Protein AF-A0A8T4W7I7-F1 (afdb_monomer)

Secondary structure (DSSP, 8-state):
-PEEEEEEEEEEESSSS-EEEEEEEEEETTEEEEEEEEEE--TT--HHHHHHHHHHHHHHHHHHS----SEEEEEES-HHHHHHHTTSS----HHHHHHHHHHHHHHHHHHTTT-EEEEEE--GGGSHHHHHHHHHHHHHHHHHHHHTTTTPPBPTTT-PBEEEEEETTEEEEEETTTTT---EEEPPP-

Radius of gyration: 22.3 Å; Cα contacts (8 Å, |Δi|>4): 369; chains: 1; bounding box: 56×34×65 Å

Nearest PDB structures (foldseek):
  3hst-assembly2_B  TM=9.091E-01  e=1.248E-12  Mycobacterium tuberculosis
  3aly-assembly1_A  TM=8.626E-01  e=1.260E-11  Sulfurisphaera tokodaii str. 7
  7yfx-assembly1_A  TM=5.449E-01  e=7.375E-03  Homo sapiens
  9ij0-assembly1_A  TM=4.621E-01  e=5.069E-03  Mus musculus
  7kx7-assembly1_A  TM=4.314E-01  e=1.678E-01  Ephydatia fluviatilis

Foldseek 3Di:
DWEKEKQKAKDWDDPQQTKIKIWIFIDTPNDTPDIDMAIDPDNDDDRVLRRLVRLLVRLVVVVVDPDDHQEYEYEYQPPPLQCVLVVNDPDDDPSCVVSSVSSVVSQVVCVVVNYHYHYDHDHCVVSVNRVVRRVVNVVVVVVVCVVVVVVFDAQPPPRATWDWDADPVGIWTAGPPPPVDGDIGRDDDD

Mean predicted aligned error: 7.77 Å

Structure (mmCIF, N/CA/C/O backbone):
data_AF-A0A8T4W7I7-F1
#
_entry.id   AF-A0A8T4W7I7-F1
#
loop_
_atom_site.group_PDB
_atom_site.id
_atom_site.type_symbol
_atom_site.label_atom_id
_atom_site.label_alt_id
_atom_site.label_comp_id
_atom_site.label_asym_id
_atom_site.label_entity_id
_atom_site.label_seq_id
_atom_site.pdbx_PDB_ins_code
_atom_site.Cartn_x
_atom_site.Cartn_y
_atom_site.Cartn_z
_atom_site.occupancy
_atom_site.B_iso_or_equiv
_atom_site.auth_seq_id
_atom_site.auth_comp_id
_atom_site.auth_asym_id
_atom_site.auth_atom_id
_atom_site.pdbx_PDB_model_num
ATOM 1 N N . MET A 1 1 ? -16.025 -6.858 21.607 1.00 74.44 1 MET A N 1
ATOM 2 C CA . MET A 1 1 ? -15.766 -7.345 20.238 1.00 74.44 1 MET A CA 1
ATOM 3 C C . MET A 1 1 ? -14.279 -7.261 20.016 1.00 74.44 1 MET A C 1
ATOM 5 O O . MET A 1 1 ? -13.682 -6.305 20.500 1.00 74.44 1 MET A O 1
ATOM 9 N N . ASP A 1 2 ? -13.713 -8.245 19.333 1.00 87.06 2 ASP A N 1
ATOM 10 C CA . ASP A 1 2 ? -12.272 -8.313 19.103 1.00 87.06 2 ASP A CA 1
ATOM 11 C C . ASP A 1 2 ? -11.800 -7.180 18.189 1.00 87.06 2 ASP A C 1
ATOM 13 O O . ASP A 1 2 ? -12.584 -6.611 17.420 1.00 87.06 2 ASP A O 1
ATOM 17 N N . ASN A 1 3 ? -10.519 -6.845 18.292 1.00 93.56 3 ASN A N 1
ATOM 18 C CA . ASN A 1 3 ? -9.894 -5.872 17.408 1.00 93.56 3 ASN A CA 1
ATOM 19 C C . ASN A 1 3 ? -9.447 -6.562 16.119 1.00 93.56 3 ASN A C 1
ATOM 21 O O . ASN A 1 3 ? -9.051 -7.730 16.132 1.00 93.56 3 ASN A O 1
ATOM 25 N N . ILE A 1 4 ? -9.475 -5.807 15.029 1.00 97.06 4 ILE A N 1
ATOM 26 C CA . ILE A 1 4 ? -8.807 -6.164 13.784 1.00 97.06 4 ILE A CA 1
ATOM 27 C C . ILE A 1 4 ? -7.483 -5.417 13.712 1.00 97.06 4 ILE A C 1
ATOM 29 O O . ILE A 1 4 ? -7.418 -4.231 14.039 1.00 97.06 4 ILE A O 1
ATOM 33 N N . ILE A 1 5 ? -6.447 -6.114 13.264 1.00 98.38 5 ILE A N 1
ATOM 34 C CA . ILE A 1 5 ? -5.161 -5.525 12.908 1.00 98.38 5 ILE A CA 1
ATOM 35 C C . ILE A 1 5 ? -5.045 -5.574 11.385 1.00 98.38 5 ILE A C 1
ATOM 37 O O . ILE A 1 5 ? -5.240 -6.631 10.793 1.00 98.38 5 ILE A O 1
ATOM 41 N N . LEU A 1 6 ? -4.760 -4.436 10.763 1.00 98.75 6 LEU A N 1
ATOM 42 C CA . LEU A 1 6 ? -4.414 -4.317 9.350 1.00 98.75 6 LEU A CA 1
ATOM 43 C C . LEU A 1 6 ? -2.926 -3.982 9.269 1.00 98.75 6 LEU A C 1
ATOM 45 O O . LEU A 1 6 ? -2.550 -2.873 9.626 1.00 98.75 6 LEU A O 1
ATOM 49 N N . GLU A 1 7 ? -2.096 -4.913 8.816 1.00 98.81 7 GLU A N 1
ATOM 50 C CA . GLU A 1 7 ? -0.685 -4.650 8.504 1.00 98.81 7 GLU A CA 1
ATOM 51 C C . GLU A 1 7 ? -0.588 -4.361 7.005 1.00 98.81 7 GLU A C 1
ATOM 53 O O . GLU A 1 7 ? -1.160 -5.094 6.194 1.00 98.81 7 GLU A O 1
ATOM 58 N N . ALA A 1 8 ? 0.039 -3.245 6.644 1.00 98.75 8 ALA A N 1
ATOM 59 C CA . ALA A 1 8 ? 0.060 -2.734 5.280 1.00 98.75 8 ALA A CA 1
ATOM 60 C C . ALA A 1 8 ? 1.441 -2.182 4.929 1.00 98.75 8 ALA A C 1
ATOM 62 O O . ALA A 1 8 ? 2.085 -1.533 5.758 1.00 98.75 8 ALA A O 1
ATOM 63 N N . ASP A 1 9 ? 1.853 -2.427 3.690 1.00 98.75 9 ASP A N 1
ATOM 64 C CA . ASP A 1 9 ? 3.144 -2.015 3.157 1.00 98.75 9 ASP A CA 1
ATOM 65 C C . ASP A 1 9 ? 3.065 -1.797 1.639 1.00 98.75 9 ASP A C 1
ATOM 67 O O . ASP A 1 9 ? 2.305 -2.467 0.926 1.00 98.75 9 ASP A O 1
ATOM 71 N N . GLY A 1 10 ? 3.834 -0.838 1.134 1.00 98.06 10 GLY A N 1
ATOM 72 C CA . GLY A 1 10 ? 3.971 -0.589 -0.293 1.00 98.06 10 GLY A CA 1
ATOM 73 C C . GLY A 1 10 ? 5.419 -0.645 -0.752 1.00 98.06 10 GLY A C 1
ATOM 74 O O . GLY A 1 10 ? 6.273 0.044 -0.207 1.00 98.06 10 GLY A O 1
ATOM 75 N N . ALA A 1 11 ? 5.672 -1.350 -1.855 1.00 97.00 11 ALA A N 1
ATOM 76 C CA . ALA A 1 11 ? 6.988 -1.384 -2.476 1.00 97.00 11 ALA A CA 1
ATOM 77 C C . ALA A 1 11 ? 7.005 -0.629 -3.810 1.00 97.00 11 ALA A C 1
ATOM 79 O O . ALA A 1 11 ? 6.011 -0.537 -4.535 1.00 97.00 11 ALA A O 1
ATOM 80 N N . TYR A 1 12 ? 8.169 -0.084 -4.158 1.00 95.31 12 TYR A N 1
ATOM 81 C CA . TYR A 1 12 ? 8.402 0.597 -5.426 1.00 95.31 12 TYR A CA 1
ATOM 82 C C . TYR A 1 12 ? 9.807 0.301 -5.953 1.00 95.31 12 TYR A C 1
ATOM 84 O O . TYR A 1 12 ? 10.794 0.385 -5.220 1.00 95.31 12 TYR A O 1
ATOM 92 N N . ARG A 1 13 ? 9.914 -0.005 -7.250 1.00 92.44 13 ARG A N 1
ATOM 93 C CA . ARG A 1 13 ? 11.186 -0.275 -7.932 1.00 92.44 13 ARG A CA 1
ATOM 94 C C . ARG A 1 13 ? 11.284 0.519 -9.236 1.00 92.44 13 ARG A C 1
ATOM 96 O O . ARG A 1 13 ? 10.448 0.371 -10.125 1.00 92.44 13 ARG A O 1
ATOM 103 N N . GLY A 1 14 ? 12.341 1.324 -9.368 1.00 84.12 14 GLY A N 1
ATOM 104 C CA . GLY A 1 14 ? 12.683 2.071 -10.589 1.00 84.12 14 GLY A CA 1
ATOM 105 C C . GLY A 1 14 ? 12.819 3.588 -10.394 1.00 84.12 14 GLY A C 1
ATOM 106 O O . GLY A 1 14 ? 12.711 4.103 -9.284 1.00 84.12 14 GLY A O 1
ATOM 107 N N . LYS A 1 15 ? 13.065 4.317 -11.488 1.00 73.69 15 LYS A N 1
ATOM 108 C CA . LYS A 1 15 ? 13.035 5.792 -11.570 1.00 73.69 15 LYS A CA 1
ATOM 109 C C . LYS A 1 15 ? 12.021 6.196 -12.644 1.00 73.69 15 LYS A C 1
ATOM 111 O O . LYS A 1 15 ? 11.902 5.466 -13.617 1.00 73.69 15 LYS A O 1
ATOM 116 N N . ASP A 1 16 ? 11.323 7.317 -12.448 1.00 58.88 16 ASP A N 1
ATOM 117 C CA . ASP A 1 16 ? 10.439 7.967 -13.436 1.00 58.88 16 ASP A CA 1
ATOM 118 C C . ASP A 1 16 ? 9.524 7.004 -14.227 1.00 58.88 16 ASP A C 1
ATOM 120 O O . ASP A 1 16 ? 9.766 6.713 -15.395 1.00 58.88 16 ASP A O 1
ATOM 124 N N . GLY A 1 17 ? 8.455 6.509 -13.587 1.00 68.38 17 GLY A N 1
ATOM 125 C CA . GLY A 1 17 ? 7.559 5.495 -14.172 1.00 68.38 17 GLY A CA 1
ATOM 126 C C . GLY A 1 17 ? 7.924 4.056 -13.786 1.00 68.38 17 GLY A C 1
ATOM 127 O O . GLY A 1 17 ? 7.643 3.116 -14.530 1.00 68.38 17 GLY A O 1
ATOM 128 N N . GLY A 1 18 ? 8.577 3.885 -12.629 1.00 86.31 18 GLY A N 1
ATOM 129 C CA . GLY A 1 18 ? 8.850 2.576 -12.039 1.00 86.31 18 GLY A CA 1
ATOM 130 C C . GLY A 1 18 ? 7.578 1.805 -11.682 1.00 86.31 18 GLY A C 1
ATOM 131 O O . GLY A 1 18 ? 6.461 2.297 -11.811 1.00 86.31 18 GLY A O 1
ATOM 132 N N . VAL A 1 19 ? 7.746 0.576 -11.206 1.00 92.31 19 VAL A N 1
ATOM 133 C CA . VAL A 1 19 ? 6.622 -0.278 -10.808 1.00 92.31 19 VAL A CA 1
ATOM 134 C C . VAL A 1 19 ? 6.421 -0.162 -9.305 1.00 92.31 19 VAL A C 1
ATOM 136 O O . VAL A 1 19 ? 7.380 -0.292 -8.545 1.00 92.31 19 VAL A O 1
ATOM 139 N N . ALA A 1 20 ? 5.180 0.063 -8.879 1.00 96.00 20 ALA A N 1
ATOM 140 C CA . ALA A 1 20 ? 4.784 -0.036 -7.482 1.00 96.00 20 ALA A CA 1
ATOM 141 C C . ALA A 1 20 ? 3.871 -1.239 -7.252 1.00 96.00 20 ALA A C 1
ATOM 143 O O . ALA A 1 20 ? 3.169 -1.690 -8.159 1.00 96.00 20 ALA A O 1
ATOM 144 N N . SER A 1 21 ? 3.836 -1.704 -6.016 1.00 97.88 21 SER A N 1
ATOM 145 C CA . SER A 1 21 ? 2.933 -2.739 -5.538 1.00 97.88 21 SER A CA 1
ATOM 146 C C . SER A 1 21 ? 2.403 -2.385 -4.157 1.00 97.88 21 SER A C 1
ATOM 148 O O . SER A 1 21 ? 2.939 -1.522 -3.468 1.00 97.88 21 SER A O 1
ATOM 150 N N . TYR A 1 22 ? 1.348 -3.069 -3.741 1.00 98.56 22 TYR A N 1
ATOM 151 C CA . TYR A 1 22 ? 0.923 -3.072 -2.349 1.00 98.56 22 TYR A CA 1
ATOM 152 C C . TYR A 1 22 ? 0.907 -4.500 -1.816 1.00 98.56 22 TYR A C 1
ATOM 154 O O . TYR A 1 22 ? 0.670 -5.437 -2.581 1.00 98.56 22 TYR A O 1
ATOM 162 N N . GLY A 1 23 ? 1.080 -4.631 -0.506 1.00 98.69 23 GLY A N 1
ATOM 163 C CA . GLY A 1 23 ? 0.792 -5.828 0.270 1.00 98.69 23 GLY A CA 1
ATOM 164 C C . GLY A 1 23 ? 0.026 -5.441 1.530 1.00 98.69 23 GLY A C 1
ATOM 165 O O . GLY A 1 23 ? 0.332 -4.438 2.176 1.00 98.69 23 GLY A O 1
ATOM 166 N N . TYR A 1 24 ? -1.016 -6.194 1.869 1.00 98.81 24 TYR A N 1
ATOM 167 C CA . TYR A 1 24 ? -1.653 -6.061 3.173 1.00 98.81 24 TYR A CA 1
ATOM 168 C C . TYR A 1 24 ? -2.162 -7.397 3.686 1.00 98.81 24 TYR A C 1
ATOM 170 O O . TYR A 1 24 ? -2.498 -8.303 2.919 1.00 98.81 24 TYR A O 1
ATOM 178 N N . LEU A 1 25 ? -2.318 -7.465 5.002 1.00 98.50 25 LEU A N 1
ATOM 179 C CA . LEU A 1 25 ? -2.999 -8.556 5.669 1.00 98.50 25 LEU A CA 1
ATOM 180 C C . LEU A 1 25 ? -3.913 -8.045 6.783 1.00 98.50 25 LEU A C 1
ATOM 182 O O . LEU A 1 25 ? -3.682 -7.005 7.399 1.00 98.50 25 LEU A O 1
ATOM 186 N N . VAL A 1 26 ? -4.978 -8.794 7.038 1.00 98.56 26 VAL A N 1
ATOM 187 C CA . VAL A 1 26 ? -5.959 -8.512 8.081 1.00 98.56 26 VAL A CA 1
ATOM 188 C C . VAL A 1 26 ? -5.941 -9.661 9.071 1.00 98.56 26 VAL A C 1
ATOM 190 O O . VAL A 1 26 ? -6.205 -10.807 8.707 1.00 98.56 26 VAL A O 1
ATOM 193 N N . LYS A 1 27 ? -5.664 -9.350 10.335 1.00 97.56 27 LYS A N 1
ATOM 194 C CA . LYS A 1 27 ? -5.634 -10.297 11.449 1.00 97.56 27 LYS A CA 1
ATOM 195 C C . LYS A 1 27 ? -6.796 -10.043 12.402 1.00 97.56 27 LYS A C 1
ATOM 197 O O . LYS A 1 27 ? -7.053 -8.905 12.799 1.00 97.56 27 LYS A O 1
ATOM 202 N N . LYS A 1 28 ? -7.463 -11.113 12.831 1.00 95.62 28 LYS A N 1
ATOM 203 C CA . LYS A 1 28 ? -8.455 -11.105 13.914 1.00 95.62 28 LYS A CA 1
ATOM 204 C C . LYS A 1 28 ? -8.074 -12.185 14.918 1.00 95.62 28 LYS A C 1
ATOM 206 O O . LYS A 1 28 ? -7.899 -13.334 14.543 1.00 95.62 28 LYS A O 1
ATOM 211 N N . ASN A 1 29 ? -7.930 -11.827 16.195 1.00 88.62 29 ASN A N 1
ATOM 212 C CA . ASN A 1 29 ? -7.481 -12.759 17.242 1.00 88.62 29 ASN A CA 1
ATOM 213 C C . ASN A 1 29 ? -6.174 -13.495 16.896 1.00 88.62 29 ASN A C 1
ATOM 215 O O . ASN A 1 29 ? -6.064 -14.690 17.140 1.00 88.62 29 ASN A O 1
ATOM 219 N N . THR A 1 30 ? -5.191 -12.785 16.331 1.00 86.31 30 THR A N 1
ATOM 220 C CA . THR A 1 30 ? -3.895 -13.314 15.838 1.00 86.31 30 THR A CA 1
ATOM 221 C C . THR A 1 30 ? -3.957 -14.203 14.594 1.00 86.31 30 THR A C 1
ATOM 223 O O . THR A 1 30 ? -2.914 -14.490 14.019 1.00 86.31 30 THR A O 1
ATOM 226 N N . GLU A 1 31 ? -5.148 -14.578 14.129 1.00 94.12 31 GLU A N 1
ATOM 227 C CA . GLU A 1 31 ? -5.333 -15.339 12.896 1.00 94.12 31 GLU A CA 1
ATOM 228 C C . GLU A 1 31 ? -5.436 -14.393 11.696 1.00 94.12 31 GLU A C 1
ATOM 230 O O . GLU A 1 31 ? -6.233 -13.448 11.712 1.00 94.12 31 GLU A O 1
ATOM 235 N N . THR A 1 32 ? -4.644 -14.647 10.654 1.00 97.38 32 THR A N 1
ATOM 236 C CA . THR A 1 32 ? -4.768 -13.954 9.368 1.00 97.38 32 THR A CA 1
ATOM 237 C C . THR A 1 32 ? -6.043 -14.420 8.672 1.00 97.38 32 THR A C 1
ATOM 239 O O . THR A 1 32 ? -6.174 -15.581 8.299 1.00 97.38 32 THR A O 1
ATOM 242 N N . VAL A 1 33 ? -6.998 -13.505 8.499 1.00 97.62 33 VAL A N 1
ATOM 243 C CA . VAL A 1 33 ? -8.291 -13.768 7.840 1.00 97.62 33 VAL A CA 1
ATOM 244 C C . VAL A 1 33 ? -8.312 -13.305 6.384 1.00 97.62 33 VAL A C 1
ATOM 246 O O . VAL A 1 33 ? -9.203 -13.680 5.623 1.00 97.62 33 VAL A O 1
ATOM 249 N N . ARG A 1 34 ? -7.342 -12.472 5.995 1.00 98.06 34 ARG A N 1
ATOM 250 C CA . ARG A 1 34 ? -7.145 -12.000 4.626 1.00 98.06 34 ARG A CA 1
ATOM 251 C C . ARG A 1 34 ? -5.695 -11.608 4.416 1.00 98.06 34 ARG A C 1
ATOM 253 O O . ARG A 1 34 ? -5.113 -10.956 5.272 1.00 98.06 34 ARG A O 1
ATOM 260 N N . GLU A 1 35 ? -5.201 -11.903 3.230 1.00 98.38 35 GLU A N 1
ATOM 261 C CA . GLU A 1 35 ? -4.015 -11.308 2.628 1.00 98.38 35 GLU A CA 1
ATOM 262 C C . GLU A 1 35 ? -4.350 -10.933 1.183 1.00 98.38 35 GLU A C 1
ATOM 264 O O . GLU A 1 35 ? -5.247 -11.524 0.566 1.00 98.38 35 GLU A O 1
ATOM 269 N N . ASP A 1 36 ? -3.690 -9.907 0.663 1.00 98.62 36 ASP A N 1
ATOM 270 C CA . ASP A 1 36 ? -3.812 -9.506 -0.732 1.00 98.62 36 ASP A CA 1
ATOM 271 C C . ASP A 1 36 ? -2.613 -8.644 -1.125 1.00 98.62 36 ASP A C 1
ATOM 273 O O . ASP A 1 36 ? -2.138 -7.813 -0.346 1.00 98.62 36 ASP A O 1
ATOM 277 N N . TYR A 1 37 ? -2.159 -8.816 -2.356 1.00 98.44 37 TYR A N 1
ATOM 278 C CA . TYR A 1 37 ? -1.053 -8.066 -2.924 1.00 98.44 37 TYR A CA 1
ATOM 279 C C . TYR A 1 37 ? -1.214 -7.978 -4.432 1.00 98.44 37 TYR A C 1
ATOM 281 O O . TYR A 1 37 ? -1.753 -8.879 -5.080 1.00 98.44 37 TYR A O 1
ATOM 289 N N . ASN A 1 38 ? -0.798 -6.854 -5.007 1.00 98.00 38 ASN A N 1
ATOM 290 C CA . ASN A 1 38 ? -0.833 -6.680 -6.454 1.00 98.00 38 ASN A CA 1
ATOM 291 C C . ASN A 1 38 ? 0.038 -5.511 -6.912 1.00 98.00 38 ASN A C 1
ATOM 293 O O . ASN A 1 38 ? 0.435 -4.653 -6.122 1.00 98.00 38 ASN A O 1
ATOM 297 N N . ILE A 1 39 ? 0.259 -5.444 -8.222 1.00 97.25 39 ILE A N 1
ATOM 298 C CA . ILE A 1 39 ? 0.861 -4.294 -8.887 1.00 97.25 39 ILE A CA 1
ATOM 299 C C . ILE A 1 39 ? -0.126 -3.132 -8.959 1.00 97.25 39 ILE A C 1
ATOM 301 O O . ILE A 1 39 ? -1.322 -3.293 -9.213 1.00 97.25 39 ILE A O 1
ATOM 305 N N . LEU A 1 40 ? 0.411 -1.930 -8.789 1.00 95.00 40 LEU A N 1
ATOM 306 C CA . LEU A 1 40 ? -0.274 -0.671 -9.021 1.00 95.00 40 LEU A CA 1
ATOM 307 C C . LEU A 1 40 ? 0.045 -0.192 -10.439 1.00 95.00 40 LEU A C 1
ATOM 309 O O . LEU A 1 40 ? 1.164 0.218 -10.743 1.00 95.00 40 LEU A O 1
ATOM 313 N N . LEU A 1 41 ? -0.956 -0.269 -11.313 1.00 85.69 41 LEU A N 1
ATOM 314 C CA . LEU A 1 41 ? -0.870 0.175 -12.703 1.00 85.69 41 LEU A CA 1
ATOM 315 C C . LEU A 1 41 ? -1.265 1.656 -12.795 1.00 85.69 41 LEU A C 1
ATOM 317 O O . LEU A 1 41 ? -2.382 1.981 -13.192 1.00 85.69 41 LEU A O 1
ATOM 321 N N . ASP A 1 42 ? -0.366 2.547 -12.382 1.00 82.12 42 ASP A N 1
ATOM 322 C CA . ASP A 1 42 ? -0.516 4.001 -12.522 1.00 82.12 42 ASP A CA 1
ATOM 323 C C . ASP A 1 42 ? 0.814 4.597 -13.019 1.00 82.12 42 ASP A C 1
ATOM 325 O O . ASP A 1 42 ? 1.896 4.193 -12.597 1.00 82.12 42 ASP A O 1
ATOM 329 N N . GLU A 1 43 ? 0.746 5.535 -13.962 1.00 77.31 43 GLU A N 1
ATOM 330 C CA . GLU A 1 43 ? 1.922 6.150 -14.593 1.00 77.31 43 GLU A CA 1
ATOM 331 C C . GLU A 1 43 ? 2.727 7.031 -13.624 1.00 77.31 43 GLU A C 1
ATOM 333 O O . GLU A 1 43 ? 3.884 7.358 -13.887 1.00 77.31 43 GLU A O 1
ATOM 338 N N . ARG A 1 44 ? 2.127 7.440 -12.498 1.00 80.06 44 ARG A N 1
ATOM 339 C CA . ARG A 1 44 ? 2.727 8.364 -11.521 1.00 80.06 44 ARG A CA 1
ATOM 340 C C . ARG A 1 44 ? 2.850 7.737 -10.133 1.00 80.06 44 ARG A C 1
ATOM 342 O O . ARG A 1 44 ? 2.674 8.415 -9.114 1.00 80.06 44 ARG A O 1
ATOM 349 N N . VAL A 1 45 ? 3.169 6.445 -10.086 1.00 88.88 45 VAL A N 1
ATOM 350 C CA . VAL A 1 45 ? 3.457 5.750 -8.830 1.00 88.88 45 VAL A CA 1
ATOM 351 C C . VAL A 1 45 ? 4.790 6.188 -8.223 1.00 88.88 45 VAL A C 1
ATOM 353 O O . VAL A 1 45 ? 5.756 6.524 -8.901 1.00 88.88 45 VAL A O 1
ATOM 356 N N . THR A 1 46 ? 4.825 6.178 -6.897 1.00 93.38 46 THR A N 1
ATOM 357 C CA . THR A 1 46 ? 6.004 6.428 -6.060 1.00 93.38 46 THR A CA 1
ATOM 358 C C . THR A 1 46 ? 5.926 5.502 -4.850 1.00 93.38 46 THR A C 1
ATOM 360 O O . THR A 1 46 ? 4.864 4.932 -4.597 1.00 93.38 46 THR A O 1
ATOM 363 N N . ASN A 1 47 ? 6.991 5.406 -4.050 1.00 94.56 47 ASN A N 1
ATOM 364 C CA . ASN A 1 47 ? 6.939 4.623 -2.812 1.00 94.56 47 ASN A CA 1
ATOM 365 C C . ASN A 1 47 ? 5.790 5.074 -1.896 1.00 94.56 47 ASN A C 1
ATOM 367 O O . ASN A 1 47 ? 4.937 4.282 -1.539 1.00 94.56 47 ASN A O 1
ATOM 371 N N . ASN A 1 48 ? 5.674 6.374 -1.608 1.00 95.88 48 ASN A N 1
ATOM 372 C CA . ASN A 1 48 ? 4.604 6.882 -0.736 1.00 95.88 48 ASN A CA 1
ATOM 373 C C . ASN A 1 48 ? 3.197 6.606 -1.286 1.00 95.88 48 ASN A C 1
ATOM 375 O O . ASN A 1 48 ? 2.269 6.393 -0.514 1.00 95.88 48 ASN A O 1
ATOM 379 N N . TYR A 1 49 ? 3.029 6.621 -2.612 1.00 95.94 49 TYR A N 1
ATOM 380 C CA . TYR A 1 49 ? 1.763 6.242 -3.242 1.00 95.94 49 TYR A CA 1
ATOM 381 C C . TYR A 1 49 ? 1.431 4.772 -2.949 1.00 95.94 49 TYR A C 1
ATOM 383 O O . TYR A 1 49 ? 0.302 4.465 -2.578 1.00 95.94 49 TYR A O 1
ATOM 391 N N . ALA A 1 50 ? 2.418 3.882 -3.076 1.00 97.25 50 ALA A N 1
ATOM 392 C CA . ALA A 1 50 ? 2.282 2.457 -2.795 1.00 97.25 50 ALA A CA 1
ATOM 393 C C . ALA A 1 50 ? 1.834 2.195 -1.347 1.00 97.25 50 ALA A C 1
ATOM 395 O O . ALA A 1 50 ? 0.857 1.486 -1.115 1.00 97.25 50 ALA A O 1
ATOM 396 N N . GLU A 1 51 ? 2.482 2.866 -0.395 1.00 98.38 51 GLU A N 1
ATOM 397 C CA . GLU A 1 51 ? 2.192 2.779 1.043 1.00 98.38 51 GLU A CA 1
ATOM 398 C C . GLU A 1 51 ? 0.751 3.203 1.368 1.00 98.38 51 GLU A C 1
ATOM 400 O O . GLU A 1 51 ? 0.011 2.511 2.070 1.00 98.38 51 GLU A O 1
ATOM 405 N N . TYR A 1 52 ? 0.305 4.334 0.804 1.00 98.44 52 TYR A N 1
ATOM 406 C CA . TYR A 1 52 ? -1.084 4.781 0.937 1.00 98.44 52 TYR A CA 1
ATOM 407 C C . TYR A 1 52 ? -2.062 3.762 0.354 1.00 98.44 52 TYR A C 1
ATOM 409 O O . TYR A 1 52 ? -3.090 3.459 0.965 1.00 98.44 52 TYR A O 1
ATOM 417 N N . MET A 1 53 ? -1.754 3.237 -0.831 1.00 98.38 53 MET A N 1
ATOM 418 C CA . MET A 1 53 ? -2.609 2.271 -1.506 1.00 98.38 53 MET A CA 1
ATOM 419 C C . MET A 1 53 ? -2.758 0.979 -0.709 1.00 98.38 53 MET A C 1
ATOM 421 O O . MET A 1 53 ? -3.869 0.457 -0.651 1.00 98.38 53 MET A O 1
ATOM 425 N N . ALA A 1 54 ? -1.705 0.499 -0.047 1.00 98.75 54 ALA A N 1
ATOM 426 C CA . ALA A 1 54 ? -1.779 -0.669 0.827 1.00 98.75 54 ALA A CA 1
ATOM 427 C C . ALA A 1 54 ? -2.806 -0.478 1.954 1.00 98.75 54 ALA A C 1
ATOM 429 O O . ALA A 1 54 ? -3.717 -1.297 2.118 1.00 98.75 54 ALA A O 1
ATOM 430 N N . VAL A 1 55 ? -2.749 0.666 2.649 1.00 98.88 55 VAL A N 1
ATOM 431 C CA . VAL A 1 55 ? -3.725 1.030 3.691 1.00 98.88 55 VAL A CA 1
ATOM 432 C C . VAL A 1 55 ? -5.144 1.126 3.120 1.00 98.88 55 VAL A C 1
ATOM 434 O O . VAL A 1 55 ? -6.083 0.565 3.688 1.00 98.88 55 VAL A O 1
ATOM 437 N N . ILE A 1 56 ? -5.320 1.804 1.981 1.00 98.75 56 ILE A N 1
ATOM 438 C CA . ILE A 1 56 ? -6.632 1.981 1.335 1.00 98.75 56 ILE A CA 1
ATOM 439 C C . ILE A 1 56 ? -7.235 0.632 0.938 1.00 98.75 56 ILE A C 1
ATOM 441 O O . ILE A 1 56 ? -8.421 0.396 1.173 1.00 98.75 56 ILE A O 1
ATOM 445 N N . LYS A 1 57 ? -6.441 -0.257 0.332 1.00 98.81 57 LYS A N 1
ATOM 446 C CA . LYS A 1 57 ? -6.893 -1.578 -0.124 1.00 98.81 57 LYS A CA 1
ATOM 447 C C . LYS A 1 57 ? -7.349 -2.438 1.050 1.00 98.81 57 LYS A C 1
ATOM 449 O O . LYS A 1 57 ? -8.451 -2.986 0.985 1.00 98.81 57 LYS A O 1
ATOM 454 N N . GLY A 1 58 ? -6.575 -2.465 2.134 1.00 98.75 58 GLY A N 1
ATOM 455 C CA . GLY A 1 58 ? -6.948 -3.172 3.355 1.00 98.75 58 GLY A CA 1
ATOM 456 C C . GLY A 1 58 ? -8.219 -2.623 4.002 1.00 98.75 58 GLY A C 1
ATOM 457 O O . GLY A 1 58 ? -9.150 -3.378 4.279 1.00 98.75 58 GLY A O 1
ATOM 458 N N . LEU A 1 59 ? -8.318 -1.301 4.178 1.00 98.81 59 LEU A N 1
ATOM 459 C CA . LEU A 1 59 ? -9.504 -0.668 4.769 1.00 98.81 59 LEU A CA 1
ATOM 460 C C . LEU A 1 59 ? -10.765 -0.853 3.913 1.00 98.81 59 LEU A C 1
ATOM 462 O O . LEU A 1 59 ? -11.844 -1.073 4.465 1.00 98.81 59 LEU A O 1
ATOM 466 N N . LYS A 1 60 ? -10.651 -0.793 2.579 1.00 98.75 60 LYS A N 1
ATOM 467 C CA . LYS A 1 60 ? -11.767 -1.093 1.667 1.00 98.75 60 LYS A CA 1
ATOM 468 C C . LYS A 1 60 ? -12.237 -2.531 1.809 1.00 98.75 60 LYS A C 1
ATOM 470 O O . LYS A 1 60 ? -13.435 -2.754 1.936 1.00 98.75 60 LYS A O 1
ATOM 475 N N . TRP A 1 61 ? -11.309 -3.486 1.844 1.00 98.69 61 TRP A N 1
ATOM 476 C CA . TRP A 1 61 ? -11.676 -4.882 2.047 1.00 98.69 61 TRP A CA 1
ATOM 477 C C . TRP A 1 61 ? -12.391 -5.082 3.389 1.00 98.69 61 TRP A C 1
ATOM 479 O O . TRP A 1 61 ? -13.445 -5.706 3.418 1.00 98.69 61 TRP A O 1
ATOM 489 N N . ILE A 1 62 ? -11.889 -4.485 4.480 1.00 98.31 62 ILE A N 1
ATOM 490 C CA . ILE A 1 62 ? -12.550 -4.561 5.795 1.00 98.31 62 ILE A CA 1
ATOM 491 C C . ILE A 1 62 ? -13.962 -3.965 5.725 1.00 98.31 62 ILE A C 1
ATOM 493 O O . ILE A 1 62 ? -14.900 -4.552 6.262 1.00 98.31 62 ILE A O 1
ATOM 497 N N . LYS A 1 63 ? -14.125 -2.821 5.052 1.00 97.88 63 LYS A N 1
ATOM 498 C CA . LYS A 1 63 ? -15.417 -2.140 4.883 1.00 97.88 63 LYS A CA 1
ATOM 499 C C . LYS A 1 63 ? -16.445 -3.013 4.160 1.00 97.88 63 LYS A C 1
ATOM 501 O O . LYS A 1 63 ? -17.618 -2.963 4.519 1.00 97.88 63 LYS A O 1
ATOM 506 N N . ASP A 1 64 ? -16.005 -3.768 3.158 1.00 97.88 64 ASP A N 1
ATOM 507 C CA . ASP A 1 64 ? -16.862 -4.629 2.341 1.00 97.88 64 ASP A CA 1
ATOM 508 C C . ASP A 1 64 ? -16.996 -6.056 2.919 1.00 97.88 64 ASP A C 1
ATOM 510 O O . ASP A 1 64 ? -17.714 -6.884 2.361 1.00 97.88 64 ASP A O 1
ATOM 514 N N . SER A 1 65 ? -16.317 -6.354 4.033 1.00 96.19 65 SER A N 1
ATOM 515 C CA . SER A 1 65 ? -16.370 -7.651 4.714 1.00 96.19 65 SER A CA 1
ATOM 516 C C . SER A 1 65 ? -17.509 -7.737 5.736 1.00 96.19 65 SER A C 1
ATOM 518 O O . SER A 1 65 ? -17.888 -6.744 6.354 1.00 96.19 65 SER A O 1
ATOM 520 N N . ASP A 1 66 ? -17.974 -8.958 6.011 1.00 93.56 66 ASP A N 1
ATOM 521 C CA . ASP A 1 66 ? -18.938 -9.254 7.084 1.00 93.56 66 ASP A CA 1
ATOM 522 C C . ASP A 1 66 ? -18.258 -9.483 8.454 1.00 93.56 66 ASP A C 1
ATOM 524 O O . ASP A 1 66 ? -18.799 -10.151 9.341 1.00 93.56 66 ASP A O 1
ATOM 528 N N . LEU A 1 67 ? -17.027 -8.992 8.644 1.00 93.00 67 LEU A N 1
ATOM 529 C CA . LEU A 1 67 ? -16.308 -9.187 9.900 1.00 93.00 67 LEU A CA 1
ATOM 530 C C . LEU A 1 67 ? -16.932 -8.357 11.026 1.00 93.00 67 LEU A C 1
ATOM 532 O O . LEU A 1 67 ? -17.035 -7.137 10.957 1.00 93.00 67 LEU A O 1
ATOM 536 N N . GLU A 1 68 ? -17.239 -9.019 12.138 1.00 92.44 68 GLU A N 1
ATOM 537 C CA . GLU A 1 68 ? -17.603 -8.344 13.386 1.00 92.44 68 GLU A CA 1
ATOM 538 C C . GLU A 1 68 ? -16.351 -7.977 14.192 1.00 92.44 68 GLU A C 1
ATOM 540 O O . GLU A 1 68 ? -15.569 -8.856 14.565 1.00 92.44 68 GLU A O 1
ATOM 545 N N . PHE A 1 69 ? -16.163 -6.694 14.499 1.00 94.25 69 PHE A N 1
ATOM 546 C CA . PHE A 1 69 ? -15.011 -6.184 15.256 1.00 94.25 69 PHE A CA 1
ATOM 547 C C . PHE A 1 69 ? -15.365 -4.929 16.051 1.00 94.25 69 PHE A C 1
ATOM 549 O O . PHE A 1 69 ? -16.358 -4.274 15.764 1.00 94.25 69 PHE A O 1
ATOM 556 N N . GLY A 1 70 ? -14.588 -4.590 17.080 1.00 92.38 70 GLY A N 1
ATOM 557 C CA . GLY A 1 70 ? -14.782 -3.358 17.858 1.00 92.38 70 GLY A CA 1
ATOM 558 C C . GLY A 1 70 ? -13.996 -2.166 17.312 1.00 92.38 70 GLY A C 1
ATOM 559 O O . GLY A 1 70 ? -14.504 -1.048 17.279 1.00 92.38 70 GLY A O 1
ATOM 560 N N . LYS A 1 71 ? -12.763 -2.424 16.878 1.00 96.56 71 LYS A N 1
ATOM 561 C CA . LYS A 1 71 ? -11.766 -1.418 16.508 1.00 96.56 71 LYS A CA 1
ATOM 562 C C . LYS A 1 71 ? -10.834 -1.973 15.434 1.00 96.56 71 LYS A C 1
ATOM 564 O O . LYS A 1 71 ? -10.574 -3.177 15.420 1.00 96.56 71 LYS A O 1
ATOM 569 N N . ILE A 1 72 ? -10.320 -1.089 14.586 1.00 98.38 72 ILE A N 1
ATOM 570 C CA . ILE A 1 72 ? -9.275 -1.370 13.600 1.00 98.38 72 ILE A CA 1
ATOM 571 C C . ILE A 1 72 ? -7.976 -0.702 14.067 1.00 98.38 72 ILE A C 1
ATOM 573 O O . ILE A 1 72 ? -7.974 0.480 14.410 1.00 98.38 72 ILE A O 1
ATOM 577 N N . ILE A 1 73 ? -6.882 -1.460 14.080 1.00 98.44 73 ILE A N 1
ATOM 578 C CA . ILE A 1 73 ? -5.519 -0.963 14.286 1.00 98.44 73 ILE A CA 1
ATOM 579 C C . ILE A 1 73 ? -4.762 -1.171 12.979 1.00 98.44 73 ILE A C 1
ATOM 581 O O . ILE A 1 73 ? -4.484 -2.304 12.599 1.00 98.44 73 ILE A O 1
ATOM 585 N N . VAL A 1 74 ? -4.456 -0.086 12.282 1.00 98.81 74 VAL A N 1
ATOM 586 C CA . VAL A 1 74 ? -3.636 -0.082 11.072 1.00 98.81 74 VAL A CA 1
ATOM 587 C C . VAL A 1 74 ? -2.171 0.066 11.472 1.00 98.81 74 VAL A C 1
ATOM 589 O O . VAL A 1 74 ? -1.819 0.997 12.193 1.00 98.81 74 VAL A O 1
ATOM 592 N N . ARG A 1 75 ? -1.317 -0.831 10.992 1.00 98.75 75 ARG A N 1
ATOM 593 C CA . ARG A 1 75 ? 0.129 -0.848 11.207 1.00 98.75 75 ARG A CA 1
ATOM 594 C C . ARG A 1 75 ? 0.838 -0.677 9.877 1.00 98.75 75 ARG A C 1
ATOM 596 O O . ARG A 1 75 ? 0.518 -1.362 8.910 1.00 98.75 75 ARG A O 1
ATOM 603 N N . SER A 1 76 ? 1.782 0.249 9.850 1.00 98.50 76 SER A N 1
ATOM 604 C CA . SER A 1 76 ? 2.656 0.506 8.708 1.00 98.50 76 SER A CA 1
ATOM 605 C C . SER A 1 76 ? 4.002 0.998 9.231 1.00 98.50 76 SER A C 1
ATOM 607 O O . SER A 1 76 ? 4.065 1.664 10.269 1.00 98.50 76 SER A O 1
ATOM 609 N N . ASP A 1 77 ? 5.084 0.680 8.534 1.00 97.94 77 ASP A N 1
ATOM 610 C CA . ASP A 1 77 ? 6.418 1.217 8.816 1.00 97.94 77 ASP A CA 1
ATOM 611 C C . ASP A 1 77 ? 6.642 2.605 8.168 1.00 97.94 77 ASP A C 1
ATOM 613 O O . ASP A 1 77 ? 7.615 3.311 8.459 1.00 97.94 77 ASP A O 1
ATOM 617 N N . SER A 1 78 ? 5.702 3.061 7.334 1.00 98.25 78 SER A N 1
ATOM 618 C CA . SER A 1 78 ? 5.758 4.357 6.672 1.00 98.25 78 SER A CA 1
ATOM 619 C C . SER A 1 78 ? 5.386 5.488 7.626 1.00 98.25 78 SER A C 1
ATOM 621 O O . SER A 1 78 ? 4.220 5.870 7.783 1.00 98.25 78 SER A O 1
ATOM 623 N N . GLN A 1 79 ? 6.399 6.118 8.232 1.00 98.19 79 GLN A N 1
ATOM 624 C CA . GLN A 1 79 ? 6.185 7.304 9.076 1.00 98.19 79 GLN A CA 1
ATOM 625 C C . GLN A 1 79 ? 5.404 8.407 8.364 1.00 98.19 79 GLN A C 1
ATOM 627 O O . GLN A 1 79 ? 4.648 9.128 9.012 1.00 98.19 79 GLN A O 1
ATOM 632 N N . LEU A 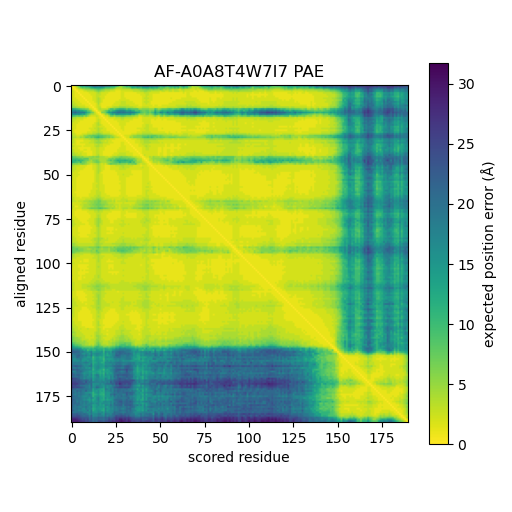1 80 ? 5.608 8.566 7.055 1.00 98.19 80 LEU A N 1
ATOM 633 C CA . LEU A 1 80 ? 4.933 9.597 6.281 1.00 98.19 80 LEU A CA 1
ATOM 634 C C . LEU A 1 80 ? 3.425 9.352 6.250 1.00 98.19 80 LEU A C 1
ATOM 636 O O . LEU A 1 80 ? 2.676 10.266 6.590 1.00 98.19 80 LEU A O 1
ATOM 640 N N . VAL A 1 81 ? 2.989 8.140 5.889 1.00 98.31 81 VAL A N 1
ATOM 641 C CA . VAL A 1 81 ? 1.560 7.796 5.829 1.00 98.31 81 VAL A CA 1
ATOM 642 C C . VAL A 1 81 ? 0.935 7.917 7.212 1.00 98.31 81 VAL A C 1
ATOM 644 O O . VAL A 1 81 ? -0.052 8.635 7.371 1.00 98.31 81 VAL A O 1
ATOM 647 N N . VAL A 1 82 ? 1.550 7.308 8.230 1.00 98.69 82 VAL A N 1
ATOM 648 C CA . VAL A 1 82 ? 1.042 7.332 9.610 1.00 98.69 82 VAL A CA 1
ATOM 649 C C . VAL A 1 82 ? 0.855 8.772 10.101 1.00 98.69 82 VAL A C 1
ATOM 651 O O . VAL A 1 82 ? -0.243 9.158 10.506 1.00 98.69 82 VAL A O 1
ATOM 654 N N . LYS A 1 83 ? 1.898 9.607 10.009 1.00 98.62 83 LYS A N 1
ATOM 655 C CA . LYS A 1 83 ? 1.859 10.989 10.516 1.00 98.62 83 LYS A CA 1
ATOM 656 C C . LYS A 1 83 ? 0.918 11.884 9.717 1.00 98.62 83 LYS A C 1
ATOM 658 O O . LYS A 1 83 ? 0.271 12.755 10.294 1.00 98.62 83 LYS A O 1
ATOM 663 N N . GLN A 1 84 ? 0.807 11.690 8.404 1.00 98.62 84 GLN A N 1
ATOM 664 C CA . GLN A 1 84 ? -0.137 12.455 7.587 1.00 98.62 84 GLN A CA 1
ATOM 665 C C . GLN A 1 84 ? -1.591 12.074 7.885 1.00 98.62 84 GLN A C 1
ATOM 667 O O . GLN A 1 84 ? -2.437 12.956 8.047 1.00 98.62 84 GLN A O 1
ATOM 672 N N . VAL A 1 85 ? -1.903 10.782 8.014 1.00 98.44 85 VAL A N 1
ATOM 673 C CA . VAL A 1 85 ? -3.263 10.310 8.332 1.00 98.44 85 VAL A CA 1
ATOM 674 C C . VAL A 1 85 ? -3.700 10.763 9.732 1.00 98.44 85 VAL A C 1
ATOM 676 O O . VAL A 1 85 ? -4.844 11.216 9.901 1.00 98.44 85 VAL A O 1
ATOM 679 N N . ASN A 1 86 ? -2.777 10.744 10.700 1.00 98.50 86 ASN A N 1
ATOM 680 C CA . ASN A 1 86 ? -2.977 11.284 12.050 1.00 98.50 86 ASN A CA 1
ATOM 681 C C . ASN A 1 86 ? -3.061 12.821 12.095 1.00 98.50 86 ASN A C 1
ATOM 683 O O . ASN A 1 86 ? -3.445 13.386 13.115 1.00 98.50 86 ASN A O 1
ATOM 687 N N . GLY A 1 87 ? -2.764 13.513 10.990 1.00 97.81 87 GLY A N 1
ATOM 688 C CA . GLY A 1 87 ? -2.828 14.973 10.902 1.00 97.81 87 GLY A CA 1
ATOM 689 C C . GLY A 1 87 ? -1.645 15.692 11.555 1.00 97.81 87 GLY A C 1
ATOM 690 O O . GLY A 1 87 ? -1.699 16.905 11.740 1.00 97.81 87 GLY A O 1
ATOM 691 N N . GLU A 1 88 ? -0.575 14.970 11.889 1.00 98.19 88 GLU A N 1
ATOM 692 C CA . GLU A 1 88 ? 0.666 15.544 12.412 1.00 98.19 88 GLU A CA 1
ATOM 693 C C . GLU A 1 88 ? 1.457 16.244 11.302 1.00 98.19 88 GLU A C 1
ATOM 695 O O . GLU A 1 88 ? 2.089 17.275 11.537 1.00 98.19 88 GLU A O 1
ATOM 700 N N . TRP A 1 89 ? 1.433 15.681 10.089 1.00 98.19 89 TRP A N 1
ATOM 701 C CA . TRP A 1 89 ? 2.154 16.187 8.920 1.00 98.19 89 TRP A CA 1
ATOM 702 C C . TRP A 1 89 ? 1.195 16.594 7.797 1.00 98.19 89 TRP A C 1
ATOM 704 O O . TRP A 1 89 ? 0.213 15.911 7.515 1.00 98.19 89 TRP A O 1
ATOM 714 N N . SER A 1 90 ? 1.512 17.691 7.105 1.00 96.38 90 SER A N 1
ATOM 715 C CA . SER A 1 90 ? 0.739 18.159 5.948 1.00 96.38 90 SER A CA 1
ATOM 716 C C . SER A 1 90 ? 0.983 17.306 4.698 1.00 96.38 90 SER A C 1
ATOM 718 O O . SER A 1 90 ? 2.086 16.799 4.471 1.00 96.38 90 SER A O 1
ATOM 720 N N . VAL A 1 91 ? -0.034 17.219 3.836 1.00 96.25 91 VAL A N 1
ATOM 721 C CA . VAL A 1 91 ? 0.043 16.559 2.523 1.00 96.25 91 VAL A CA 1
ATOM 722 C C . VAL A 1 91 ? 0.124 17.615 1.424 1.00 96.25 91 VAL A C 1
ATOM 724 O O . VAL A 1 91 ? -0.871 18.246 1.070 1.00 96.25 91 VAL A O 1
ATOM 727 N N . ASN A 1 92 ? 1.325 17.827 0.887 1.00 91.06 92 ASN A N 1
ATOM 728 C CA . ASN A 1 92 ? 1.560 18.883 -0.104 1.00 91.06 92 ASN A CA 1
ATOM 729 C C . ASN A 1 92 ? 1.513 18.373 -1.550 1.00 91.06 92 ASN A C 1
ATOM 731 O O . ASN A 1 92 ? 1.099 19.123 -2.433 1.00 91.06 92 ASN A O 1
ATOM 735 N N . SER A 1 93 ? 1.897 17.117 -1.789 1.00 89.88 93 SER A N 1
ATOM 736 C CA . SER A 1 93 ? 1.942 16.519 -3.126 1.00 89.88 93 SER A CA 1
ATOM 737 C C . SER A 1 93 ? 0.541 16.207 -3.647 1.00 89.88 93 SER A C 1
ATOM 739 O O . SER A 1 93 ? -0.229 15.527 -2.970 1.00 89.88 93 SER A O 1
ATOM 741 N N . ASP A 1 94 ? 0.220 16.661 -4.859 1.00 86.25 94 ASP A N 1
ATOM 742 C CA . ASP A 1 94 ? -1.125 16.510 -5.430 1.00 86.25 94 ASP A CA 1
ATOM 743 C C . ASP A 1 94 ? -1.542 15.042 -5.595 1.00 86.25 94 ASP A C 1
ATOM 745 O O . ASP A 1 94 ? -2.676 14.698 -5.284 1.00 86.25 94 ASP A O 1
ATOM 749 N N . ASN A 1 95 ? -0.610 14.155 -5.960 1.00 84.62 95 ASN A N 1
ATOM 750 C CA . ASN A 1 95 ? -0.866 12.715 -6.080 1.00 84.62 95 ASN A CA 1
ATOM 751 C C . ASN A 1 95 ? -1.175 12.018 -4.741 1.00 84.62 95 ASN A C 1
ATOM 753 O O . ASN A 1 95 ? -1.732 10.927 -4.745 1.00 84.62 95 ASN A O 1
ATOM 757 N N . LEU A 1 96 ? -0.813 12.621 -3.603 1.00 95.00 96 LEU A N 1
ATOM 758 C CA . LEU A 1 96 ? -1.079 12.062 -2.274 1.00 95.00 96 LEU A CA 1
ATOM 759 C C . LEU A 1 96 ? -2.314 12.677 -1.611 1.00 95.00 96 LEU A C 1
ATOM 761 O O . LEU A 1 96 ? -2.877 12.060 -0.712 1.00 95.00 96 LEU A O 1
ATOM 765 N N . LYS A 1 97 ? -2.753 13.871 -2.030 1.00 96.06 97 LYS A N 1
ATOM 766 C CA . LYS A 1 97 ? -3.933 14.536 -1.448 1.00 96.06 97 LYS A CA 1
ATOM 767 C C . LYS A 1 97 ? -5.199 13.706 -1.629 1.00 96.06 97 LYS A C 1
ATOM 769 O O . LYS A 1 97 ? -5.971 13.579 -0.681 1.00 96.06 97 LYS A O 1
ATOM 774 N N . ASP A 1 98 ? -5.383 13.125 -2.811 1.00 94.81 98 ASP A N 1
ATOM 775 C CA . ASP A 1 98 ? -6.553 12.293 -3.101 1.00 94.81 98 ASP A CA 1
ATOM 776 C C . ASP A 1 98 ? -6.532 10.990 -2.288 1.00 94.81 98 ASP A C 1
ATOM 778 O O . ASP A 1 98 ? -7.543 10.631 -1.688 1.00 94.81 98 ASP A O 1
ATOM 782 N N . LEU A 1 99 ? -5.366 10.344 -2.166 1.00 97.06 99 LEU A N 1
ATOM 783 C CA . LEU A 1 99 ? -5.201 9.135 -1.348 1.00 97.06 99 LEU A CA 1
ATOM 784 C C . LEU A 1 99 ? -5.411 9.417 0.141 1.00 97.06 99 LEU A C 1
ATOM 786 O O . LEU A 1 99 ? -6.098 8.672 0.836 1.00 97.06 99 LEU A O 1
ATOM 790 N N . HIS A 1 100 ? -4.849 10.518 0.644 1.00 98.44 100 HIS A N 1
ATOM 791 C CA . HIS A 1 100 ? -5.043 10.938 2.029 1.00 98.44 100 HIS A CA 1
ATOM 792 C C . HIS A 1 100 ? -6.516 11.199 2.319 1.00 98.44 100 HIS A C 1
ATOM 794 O O . HIS A 1 100 ? -7.049 10.673 3.296 1.00 98.44 100 HIS A O 1
ATOM 800 N N . LYS A 1 101 ? -7.192 11.946 1.438 1.00 98.00 101 LYS A N 1
ATOM 801 C CA . LYS A 1 101 ? -8.632 12.187 1.532 1.00 98.00 101 LYS A CA 1
ATOM 802 C C . LYS A 1 101 ? -9.406 10.870 1.579 1.00 98.00 101 LYS A C 1
ATOM 804 O O . LYS A 1 101 ? -10.263 10.714 2.445 1.00 98.00 101 LYS A O 1
ATOM 809 N N . GLU A 1 102 ? -9.078 9.923 0.708 1.00 98.38 102 GLU A N 1
ATOM 810 C CA . GLU A 1 102 ? -9.720 8.611 0.667 1.00 98.38 102 GLU A CA 1
ATOM 811 C C . GLU A 1 102 ? -9.525 7.815 1.969 1.00 98.38 102 GLU A C 1
ATOM 813 O O . GLU A 1 102 ? -10.495 7.281 2.512 1.00 98.38 102 GLU A O 1
ATOM 818 N N . VAL A 1 103 ? -8.315 7.797 2.543 1.00 98.62 103 VAL A N 1
ATOM 819 C CA . VAL A 1 103 ? -8.078 7.178 3.861 1.00 98.62 103 VAL A CA 1
ATOM 820 C C . VAL A 1 103 ? -8.919 7.857 4.945 1.00 98.62 103 VAL A C 1
ATOM 822 O O . VAL A 1 103 ? -9.544 7.170 5.755 1.00 98.62 103 VAL A O 1
ATOM 825 N N . LYS A 1 104 ? -8.993 9.195 4.966 1.00 98.62 104 LYS A N 1
ATOM 826 C CA . LYS A 1 104 ? -9.817 9.923 5.950 1.00 98.62 104 LYS A CA 1
ATOM 827 C C . LYS A 1 104 ? -11.310 9.631 5.784 1.00 98.62 104 LYS A C 1
ATOM 829 O O . LYS A 1 104 ? -12.011 9.522 6.788 1.00 98.62 104 LYS A O 1
ATOM 834 N N . GLU A 1 105 ? -11.799 9.475 4.556 1.00 98.69 105 GLU A N 1
ATOM 835 C CA . GLU A 1 105 ? -13.186 9.083 4.278 1.00 98.69 105 GLU A CA 1
ATOM 836 C C . GLU A 1 105 ? -13.486 7.652 4.751 1.00 98.69 105 GLU A C 1
ATOM 838 O O . GLU A 1 105 ? -14.545 7.415 5.335 1.00 98.69 105 GLU A O 1
ATOM 843 N N . LEU A 1 106 ? -12.549 6.713 4.576 1.00 98.75 106 LEU A N 1
ATOM 844 C CA . LEU A 1 106 ? -12.670 5.347 5.099 1.00 98.75 106 LEU A CA 1
ATOM 845 C C . LEU A 1 106 ? -12.679 5.319 6.631 1.00 98.75 106 LEU A C 1
ATOM 847 O O . LEU A 1 106 ? -13.534 4.659 7.217 1.00 98.75 106 LEU A O 1
ATOM 851 N N . ILE A 1 107 ? -11.786 6.067 7.286 1.00 98.62 107 ILE A N 1
ATOM 852 C CA . ILE A 1 107 ? -11.773 6.201 8.752 1.00 98.62 107 ILE A CA 1
ATOM 853 C C . ILE A 1 107 ? -13.122 6.726 9.245 1.00 98.62 107 ILE A C 1
ATOM 855 O O . ILE A 1 107 ? -13.768 6.092 10.079 1.00 98.62 107 ILE A O 1
ATOM 859 N N . ARG A 1 108 ? -13.596 7.830 8.659 1.00 98.50 108 ARG A N 1
ATOM 860 C CA . ARG A 1 108 ? -14.880 8.436 9.018 1.00 98.50 108 ARG A CA 1
ATOM 861 C C . ARG A 1 108 ? -16.049 7.460 8.844 1.00 98.50 108 ARG A C 1
ATOM 863 O O . ARG A 1 108 ? -16.937 7.423 9.689 1.00 98.50 108 ARG A O 1
ATOM 870 N N . TYR A 1 109 ? -16.051 6.657 7.778 1.00 98.31 109 TYR A N 1
ATOM 871 C CA . TYR A 1 109 ? -17.079 5.636 7.551 1.00 98.31 109 TYR A CA 1
ATOM 872 C C . TYR A 1 109 ? -17.180 4.634 8.716 1.00 98.31 109 TYR A C 1
ATOM 874 O O . TYR A 1 109 ? -18.286 4.276 9.129 1.00 98.31 109 TYR A O 1
ATOM 882 N N . PHE A 1 110 ? -16.046 4.177 9.254 1.00 98.00 110 PHE A N 1
ATOM 883 C CA . PHE A 1 110 ? -16.027 3.262 10.399 1.00 98.00 110 PHE A CA 1
ATOM 884 C C . PHE A 1 110 ? -16.434 3.965 11.699 1.00 98.00 110 PHE A C 1
ATOM 886 O O . PHE A 1 110 ? -17.231 3.419 12.468 1.00 98.00 110 PHE A O 1
ATOM 893 N N . GLU A 1 111 ? -15.967 5.195 11.911 1.00 96.62 111 GLU A N 1
ATOM 894 C CA . GLU A 1 111 ? -16.311 5.999 13.088 1.00 96.62 111 GLU A CA 1
ATOM 895 C C . GLU A 1 111 ? -17.819 6.287 13.167 1.00 96.62 111 GLU A C 1
ATOM 897 O O . GLU A 1 111 ? -18.419 6.126 14.230 1.00 96.62 111 GLU A O 1
ATOM 902 N N . GLU A 1 112 ? -18.470 6.598 12.037 1.00 97.44 112 GLU A N 1
ATOM 903 C CA . GLU A 1 112 ? -19.933 6.766 11.936 1.00 97.44 112 GLU A CA 1
ATOM 904 C C . GLU A 1 112 ? -20.709 5.487 12.322 1.00 97.44 112 GLU A C 1
ATOM 906 O O . GLU A 1 112 ? -21.889 5.546 12.675 1.00 97.44 112 GLU A O 1
ATOM 911 N N . LYS A 1 113 ? -20.047 4.323 12.310 1.00 95.75 113 LYS A N 1
ATOM 912 C CA . LYS A 1 113 ? -20.581 3.023 12.747 1.00 95.75 113 LYS A CA 1
ATOM 913 C C . LYS A 1 113 ? -20.127 2.622 14.155 1.00 95.75 113 LYS A C 1
ATOM 915 O O . LYS A 1 113 ? -20.274 1.458 14.532 1.00 95.75 113 LYS A O 1
ATOM 920 N N . ASN A 1 114 ? -19.604 3.565 14.941 1.00 95.56 114 ASN A N 1
ATOM 921 C CA . ASN A 1 114 ? -19.030 3.336 16.270 1.00 95.56 114 ASN A CA 1
ATOM 922 C C . ASN A 1 114 ? -17.881 2.311 16.272 1.00 95.56 114 ASN A C 1
ATOM 924 O O . ASN A 1 114 ? -17.719 1.559 17.236 1.00 95.56 114 ASN A O 1
ATOM 928 N N . LYS A 1 115 ? -17.093 2.256 15.192 1.00 95.94 115 LYS A N 1
ATOM 929 C CA . LYS A 1 115 ? -15.858 1.470 15.112 1.00 95.94 115 LYS A CA 1
ATOM 930 C C . LYS A 1 115 ? -14.686 2.444 15.028 1.00 95.94 115 LYS A C 1
ATOM 932 O O . LYS A 1 115 ? -14.601 3.210 14.073 1.00 95.94 115 LYS A O 1
ATOM 937 N N . SER A 1 116 ? -13.796 2.452 16.018 1.00 95.88 116 SER A N 1
ATOM 938 C CA . SER A 1 116 ? -12.618 3.323 15.956 1.00 95.88 116 SER A CA 1
ATOM 939 C C . SER A 1 116 ? -11.571 2.761 14.997 1.00 95.88 116 SER A C 1
ATOM 941 O O . SER A 1 116 ? -11.421 1.542 14.869 1.00 95.88 116 SER A O 1
ATOM 943 N N . VAL A 1 117 ? -10.840 3.658 14.339 1.00 98.25 117 VAL A N 1
ATOM 944 C CA . VAL A 1 117 ? -9.689 3.321 13.499 1.00 98.25 117 VAL A CA 1
ATOM 945 C C . VAL A 1 117 ? -8.490 4.089 14.021 1.00 98.25 117 VAL A C 1
ATOM 947 O O . VAL A 1 117 ? -8.516 5.314 14.098 1.00 98.25 117 VAL A O 1
ATOM 950 N N . GLU A 1 118 ? -7.443 3.368 14.388 1.00 98.25 118 GLU A N 1
ATOM 951 C CA . GLU A 1 118 ? -6.166 3.946 14.792 1.00 98.25 118 GLU A CA 1
ATOM 952 C C . GLU A 1 118 ? -5.099 3.505 13.803 1.00 98.25 118 GLU A C 1
ATOM 954 O O . GLU A 1 118 ? -5.113 2.357 13.365 1.00 98.25 118 GLU A O 1
ATOM 959 N N . ILE A 1 119 ? -4.189 4.408 13.447 1.00 98.62 119 ILE A N 1
ATOM 960 C CA . ILE A 1 119 ? -3.021 4.087 12.632 1.00 98.62 119 ILE A CA 1
ATOM 961 C C . ILE A 1 119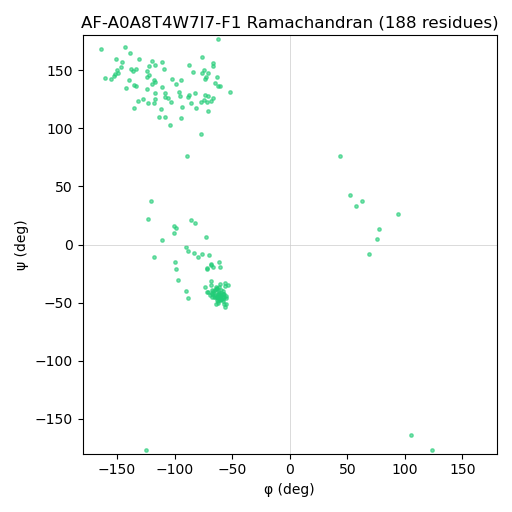 ? -1.754 4.354 13.443 1.00 98.62 119 ILE A C 1
ATOM 963 O O . ILE A 1 119 ? -1.561 5.448 13.980 1.00 98.62 119 ILE A O 1
ATOM 967 N N . GLU A 1 120 ? -0.906 3.336 13.551 1.00 98.56 120 GLU A N 1
ATOM 968 C CA . GLU A 1 120 ? 0.330 3.362 14.324 1.00 98.56 120 GLU A CA 1
ATOM 969 C C . GLU A 1 120 ? 1.534 3.006 13.453 1.00 98.56 120 GLU A C 1
ATOM 971 O O . GLU A 1 120 ? 1.463 2.169 12.551 1.00 98.56 120 GLU A O 1
ATOM 976 N N . HIS A 1 121 ? 2.656 3.663 13.739 1.00 98.62 121 HIS A N 1
ATOM 977 C CA . HIS A 1 121 ? 3.925 3.322 13.121 1.00 98.62 121 HIS A CA 1
ATOM 978 C C . HIS A 1 121 ? 4.549 2.142 13.859 1.00 98.62 121 HIS A C 1
ATOM 980 O O . HIS A 1 121 ? 4.731 2.200 15.079 1.00 98.62 121 HIS A O 1
ATOM 986 N N . VAL A 1 122 ? 4.970 1.129 13.111 1.00 98.38 122 VAL A N 1
ATOM 987 C CA . VAL A 1 122 ? 5.732 -0.014 13.624 1.00 98.38 122 VAL A CA 1
ATOM 988 C C . VAL A 1 122 ? 7.115 -0.065 12.977 1.00 98.38 122 VAL A C 1
ATOM 990 O O . VAL A 1 122 ? 7.321 0.463 11.893 1.00 98.38 122 VAL A O 1
ATOM 993 N N . GLY A 1 123 ? 8.101 -0.660 13.651 1.00 98.25 123 GLY A N 1
ATOM 994 C CA . GLY A 1 123 ? 9.390 -0.940 13.006 1.00 98.25 123 GLY A CA 1
ATOM 995 C C . GLY A 1 123 ? 9.235 -1.985 11.896 1.00 98.25 123 GLY A C 1
ATOM 996 O O . GLY A 1 123 ? 8.332 -2.820 11.976 1.00 98.25 123 GLY A O 1
ATOM 997 N N . ARG A 1 124 ? 10.118 -1.971 10.889 1.00 96.56 124 ARG A N 1
ATOM 998 C CA . ARG A 1 124 ? 10.089 -2.922 9.754 1.00 96.56 124 ARG A CA 1
ATOM 999 C C . ARG A 1 124 ? 10.132 -4.373 10.202 1.00 96.56 124 ARG A C 1
ATOM 1001 O O . ARG A 1 124 ? 9.448 -5.223 9.651 1.00 96.56 124 ARG A O 1
ATOM 1008 N N . GLU A 1 125 ? 10.882 -4.635 11.266 1.00 97.38 125 GLU A N 1
ATOM 1009 C CA . GLU A 1 125 ? 10.984 -5.942 11.906 1.00 97.38 125 GLU A CA 1
ATOM 1010 C C . GLU A 1 125 ? 9.647 -6.460 12.461 1.00 97.38 125 GLU A C 1
ATOM 1012 O O . GLU A 1 125 ? 9.524 -7.646 12.747 1.00 97.38 125 GLU A O 1
ATOM 1017 N N . ASN A 1 126 ? 8.646 -5.584 12.592 1.00 97.00 126 ASN A N 1
ATOM 1018 C CA . ASN A 1 126 ? 7.292 -5.907 13.035 1.00 97.00 126 ASN A CA 1
ATOM 1019 C C . ASN A 1 126 ? 6.241 -5.779 11.911 1.00 97.00 126 ASN A C 1
ATOM 1021 O O . ASN A 1 126 ? 5.058 -5.933 12.200 1.00 97.00 126 ASN A O 1
ATOM 1025 N N . ASN A 1 127 ? 6.644 -5.485 10.666 1.00 98.00 127 ASN A N 1
ATOM 1026 C CA . ASN A 1 127 ? 5.762 -5.392 9.488 1.00 98.00 127 ASN A CA 1
ATOM 1027 C C . ASN A 1 127 ? 6.199 -6.345 8.357 1.00 98.00 127 ASN A C 1
ATOM 1029 O O . ASN A 1 127 ? 5.882 -6.118 7.194 1.00 98.00 127 ASN A O 1
ATOM 1033 N N . VAL A 1 128 ? 6.953 -7.396 8.704 1.00 98.31 128 VAL A N 1
ATOM 1034 C CA . VAL A 1 128 ? 7.630 -8.290 7.748 1.00 98.31 128 VAL A CA 1
ATOM 1035 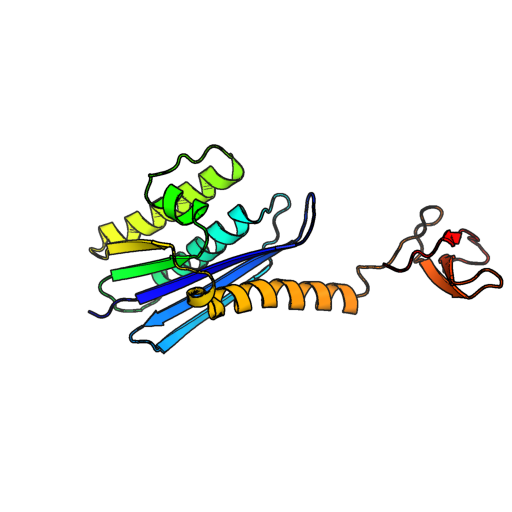C C . VAL A 1 128 ? 6.649 -8.947 6.782 1.00 98.31 128 VAL A C 1
ATOM 1037 O O . VAL A 1 128 ? 6.894 -8.943 5.588 1.00 98.31 128 VAL A O 1
ATOM 1040 N N . GLU A 1 129 ? 5.517 -9.458 7.270 1.00 98.31 129 GLU A N 1
ATOM 1041 C CA . GLU A 1 129 ? 4.541 -10.148 6.413 1.00 98.31 129 GLU A CA 1
ATOM 1042 C C . GLU A 1 129 ? 3.945 -9.212 5.347 1.00 98.31 129 GLU A C 1
ATOM 1044 O O . GLU A 1 129 ? 3.742 -9.618 4.207 1.00 98.31 129 GLU A O 1
ATOM 1049 N N . ALA A 1 130 ? 3.683 -7.945 5.688 1.00 98.38 130 ALA A N 1
ATOM 1050 C CA . ALA A 1 130 ? 3.155 -6.982 4.726 1.00 98.38 130 ALA A CA 1
ATOM 1051 C C . ALA A 1 130 ? 4.213 -6.580 3.682 1.00 98.38 130 ALA A C 1
ATOM 1053 O O . ALA A 1 130 ? 3.880 -6.508 2.497 1.00 98.38 130 ALA A O 1
ATOM 1054 N N . ASP A 1 131 ? 5.468 -6.373 4.106 1.00 98.44 131 ASP A N 1
ATOM 1055 C CA . ASP A 1 131 ? 6.605 -6.115 3.203 1.00 98.44 131 ASP A CA 1
ATOM 1056 C C . ASP A 1 131 ? 6.854 -7.309 2.273 1.00 98.44 131 ASP A C 1
ATOM 1058 O O . ASP A 1 131 ? 6.946 -7.137 1.063 1.00 98.44 131 ASP A O 1
ATOM 1062 N N . GLU A 1 132 ? 6.848 -8.542 2.781 1.00 98.56 132 GLU A N 1
ATOM 1063 C CA . GLU A 1 132 ? 6.999 -9.742 1.949 1.00 98.56 132 GLU A CA 1
ATOM 1064 C C . GLU A 1 132 ? 5.918 -9.820 0.861 1.00 98.56 132 GLU A C 1
ATOM 1066 O O . GLU A 1 132 ? 6.237 -10.050 -0.307 1.00 98.56 132 GLU A O 1
ATOM 1071 N N . LEU A 1 133 ? 4.655 -9.553 1.209 1.00 98.62 133 LEU A N 1
ATOM 1072 C CA . LEU A 1 133 ? 3.550 -9.510 0.246 1.00 98.62 133 LEU A CA 1
ATOM 1073 C C . LEU A 1 133 ? 3.744 -8.406 -0.811 1.00 98.62 133 LEU A C 1
ATOM 1075 O O . LEU A 1 133 ? 3.510 -8.631 -2.004 1.00 98.62 133 LEU A O 1
ATOM 1079 N N . SER A 1 134 ? 4.180 -7.211 -0.401 1.00 98.19 134 SER A N 1
ATOM 1080 C CA . SER A 1 134 ? 4.397 -6.087 -1.318 1.00 98.19 134 SER A CA 1
ATOM 1081 C C . SER A 1 134 ? 5.571 -6.375 -2.270 1.00 98.19 134 SER A C 1
ATOM 1083 O O . SER A 1 134 ? 5.448 -6.171 -3.486 1.00 98.19 134 SER A O 1
ATOM 1085 N N . GLN A 1 135 ? 6.675 -6.939 -1.770 1.00 97.94 135 GLN A N 1
ATOM 1086 C CA . GLN A 1 135 ? 7.823 -7.351 -2.581 1.00 97.94 135 GLN A CA 1
ATOM 1087 C C . GLN A 1 135 ? 7.467 -8.499 -3.527 1.00 97.94 135 GLN A C 1
ATOM 1089 O O . GLN A 1 135 ? 7.836 -8.446 -4.703 1.00 97.94 135 GLN A O 1
ATOM 1094 N N . GLN A 1 136 ? 6.697 -9.489 -3.064 1.00 97.50 136 GLN A N 1
ATOM 1095 C CA . GLN A 1 136 ? 6.271 -10.623 -3.882 1.00 97.50 136 GLN A CA 1
ATOM 1096 C C . GLN A 1 136 ? 5.499 -10.161 -5.125 1.00 97.50 136 GLN A C 1
ATOM 1098 O O . GLN A 1 136 ? 5.793 -10.618 -6.229 1.00 97.50 136 GLN A O 1
ATOM 1103 N N . ALA A 1 137 ? 4.593 -9.183 -4.992 1.00 96.94 137 ALA A N 1
ATOM 1104 C CA . ALA A 1 137 ? 3.909 -8.592 -6.148 1.00 96.94 137 ALA A CA 1
ATOM 1105 C C . ALA A 1 137 ? 4.891 -8.050 -7.204 1.00 96.94 137 ALA A C 1
ATOM 1107 O O . ALA A 1 137 ? 4.684 -8.263 -8.402 1.00 96.94 137 ALA A O 1
ATOM 1108 N N . LEU A 1 138 ? 5.948 -7.342 -6.784 1.00 93.88 138 LEU A N 1
ATOM 1109 C CA . LEU A 1 138 ? 6.960 -6.817 -7.708 1.00 93.88 138 LEU A CA 1
ATOM 1110 C C . LEU A 1 138 ? 7.731 -7.941 -8.387 1.00 93.88 138 LEU A C 1
ATOM 1112 O O . LEU A 1 138 ? 7.963 -7.878 -9.594 1.00 93.88 138 LEU A O 1
ATOM 1116 N N . GLU A 1 139 ? 8.150 -8.944 -7.625 1.00 94.19 139 GLU A N 1
ATOM 1117 C CA . GLU A 1 139 ? 8.918 -10.070 -8.147 1.00 94.19 139 GLU A CA 1
ATOM 1118 C C . GLU A 1 139 ? 8.119 -10.878 -9.162 1.00 94.19 139 GLU A C 1
ATOM 1120 O O . GLU A 1 139 ? 8.610 -11.098 -10.271 1.00 94.19 139 GLU A O 1
ATOM 1125 N N . ASP A 1 140 ? 6.873 -11.221 -8.841 1.00 93.31 140 ASP A N 1
ATOM 1126 C CA . ASP A 1 140 ? 5.975 -11.951 -9.735 1.00 93.31 140 ASP A CA 1
ATOM 1127 C C . ASP A 1 140 ? 5.764 -11.193 -11.051 1.00 93.31 140 ASP A C 1
ATOM 1129 O O . ASP A 1 140 ? 5.824 -11.772 -12.139 1.00 93.31 140 ASP A O 1
ATOM 1133 N N . HIS A 1 141 ? 5.583 -9.872 -10.980 1.00 91.62 141 HIS A N 1
ATOM 1134 C CA . HIS A 1 141 ? 5.416 -9.031 -12.165 1.00 91.62 141 HIS A CA 1
ATOM 1135 C C . HIS A 1 141 ? 6.676 -8.933 -13.016 1.00 91.62 141 HIS A C 1
ATOM 1137 O O . HIS A 1 141 ? 6.610 -9.047 -14.241 1.00 91.62 141 HIS A O 1
ATOM 1143 N N . LEU A 1 142 ? 7.833 -8.725 -12.391 1.00 87.88 142 LEU A N 1
ATOM 1144 C CA . LEU A 1 142 ? 9.107 -8.632 -13.103 1.00 87.88 142 LEU A CA 1
ATOM 1145 C C . LEU A 1 142 ? 9.487 -9.976 -13.724 1.00 87.88 142 LEU A C 1
ATOM 1147 O O . LEU A 1 142 ? 9.939 -10.022 -14.869 1.00 87.88 142 LEU A O 1
ATOM 1151 N N . LEU A 1 143 ? 9.233 -11.079 -13.019 1.00 89.62 143 LEU A N 1
ATOM 1152 C CA . LEU A 1 143 ? 9.397 -12.421 -13.558 1.00 89.62 143 LEU A CA 1
ATOM 1153 C C . LEU A 1 143 ? 8.456 -12.649 -14.744 1.00 89.62 143 LEU A C 1
ATOM 1155 O O . LEU A 1 143 ? 8.899 -13.127 -15.787 1.00 89.62 143 LEU A O 1
ATOM 1159 N N . ALA A 1 144 ? 7.182 -12.263 -14.633 1.00 88.44 144 ALA A N 1
ATOM 1160 C CA . ALA A 1 144 ? 6.224 -12.383 -15.727 1.00 88.44 144 ALA A CA 1
ATOM 1161 C C . ALA A 1 144 ? 6.641 -11.563 -16.960 1.00 88.44 144 ALA A C 1
ATOM 1163 O O . ALA A 1 144 ? 6.558 -12.075 -18.078 1.00 88.44 144 ALA A O 1
ATOM 1164 N N . LYS A 1 145 ? 7.139 -10.332 -16.776 1.00 83.38 145 LYS A N 1
ATOM 1165 C CA . LYS A 1 145 ? 7.701 -9.506 -17.861 1.00 83.38 145 LYS A CA 1
ATOM 1166 C C . LYS A 1 145 ? 8.889 -10.181 -18.538 1.00 83.38 145 LYS A C 1
ATOM 1168 O O . LYS A 1 145 ? 8.919 -10.296 -19.765 1.00 83.38 145 LYS A O 1
ATOM 1173 N N . LYS A 1 146 ? 9.826 -10.702 -17.741 1.00 80.69 146 LYS A N 1
ATOM 1174 C CA . LYS A 1 146 ? 10.999 -11.429 -18.237 1.00 80.69 146 LYS A CA 1
ATOM 1175 C C . LYS A 1 146 ? 10.600 -12.679 -19.026 1.00 80.69 146 LYS A C 1
ATOM 1177 O O . LYS A 1 146 ? 11.126 -12.910 -20.111 1.00 80.69 146 LYS A O 1
ATOM 1182 N N . LEU A 1 147 ? 9.642 -13.462 -18.524 1.00 82.31 147 LEU A N 1
ATOM 1183 C CA . LEU A 1 147 ? 9.157 -14.684 -19.181 1.00 82.31 147 LEU A CA 1
ATOM 1184 C C . LEU A 1 147 ? 8.379 -14.405 -20.475 1.00 82.31 147 LEU A C 1
ATOM 1186 O O . LEU A 1 147 ? 8.445 -15.205 -21.405 1.00 82.31 147 LEU A O 1
ATOM 1190 N N . LYS A 1 148 ? 7.672 -13.273 -20.563 1.00 77.62 148 LYS A N 1
ATOM 1191 C CA . LYS A 1 148 ? 7.022 -12.811 -21.803 1.00 77.62 148 LYS A CA 1
ATOM 1192 C C . LYS A 1 148 ? 8.002 -12.201 -22.808 1.00 77.62 148 LYS A C 1
ATOM 1194 O O . LYS A 1 148 ? 7.610 -11.925 -23.940 1.00 77.62 148 LYS A O 1
ATOM 1199 N N . GLY A 1 149 ? 9.262 -12.004 -22.415 1.00 63.88 149 GLY A N 1
ATOM 1200 C CA . GLY A 1 149 ? 10.254 -11.316 -23.229 1.00 63.88 149 GLY A CA 1
ATOM 1201 C C . GLY A 1 149 ? 9.867 -9.860 -23.484 1.00 63.88 149 GLY A C 1
ATOM 1202 O O . GLY A 1 149 ? 10.060 -9.369 -24.582 1.00 63.88 149 GLY A O 1
ATOM 1203 N N . GLU A 1 150 ? 9.275 -9.167 -22.514 1.00 63.72 150 GLU A N 1
ATOM 1204 C CA . GLU A 1 150 ? 8.983 -7.731 -22.649 1.00 63.72 150 GLU A CA 1
ATOM 1205 C C . GLU A 1 150 ? 10.232 -6.857 -22.397 1.00 63.72 150 GLU A C 1
ATOM 1207 O O . GLU A 1 150 ? 10.231 -5.685 -22.755 1.00 63.72 150 GLU A O 1
ATOM 1212 N N . ASP A 1 151 ? 11.328 -7.439 -21.891 1.00 65.06 151 ASP A N 1
ATOM 1213 C CA . ASP A 1 151 ? 12.665 -6.813 -21.781 1.00 65.06 151 ASP A CA 1
ATOM 1214 C C . ASP A 1 151 ? 13.480 -6.882 -23.089 1.00 65.06 151 ASP A C 1
ATOM 1216 O O . ASP A 1 151 ? 14.709 -6.771 -23.101 1.00 65.06 151 ASP A O 1
ATOM 1220 N N . LYS A 1 152 ? 12.816 -7.112 -24.222 1.00 75.00 152 LYS A N 1
ATOM 1221 C CA . LYS A 1 152 ? 13.483 -7.181 -25.521 1.00 75.00 152 LYS A CA 1
ATOM 1222 C C . LYS A 1 152 ? 14.048 -5.823 -25.906 1.00 75.00 152 LYS A C 1
ATOM 1224 O O . LYS A 1 152 ? 13.326 -4.832 -26.000 1.00 75.00 152 LYS A O 1
ATOM 1229 N N . LYS A 1 153 ? 15.344 -5.793 -26.213 1.00 85.25 153 LYS A N 1
ATOM 1230 C CA . LYS A 1 153 ? 15.950 -4.648 -26.886 1.00 85.25 153 LYS A CA 1
ATOM 1231 C C . LYS A 1 153 ? 15.465 -4.632 -28.331 1.00 85.25 153 LYS A C 1
ATOM 1233 O O . LYS A 1 153 ? 15.671 -5.596 -29.059 1.00 85.25 153 LYS A O 1
ATOM 1238 N N . MET A 1 154 ? 14.839 -3.538 -28.742 1.00 88.94 154 MET A N 1
ATOM 1239 C CA . MET A 1 154 ? 14.386 -3.345 -30.120 1.00 88.94 154 MET A CA 1
ATOM 1240 C C . MET A 1 154 ? 15.442 -2.572 -30.911 1.00 88.94 154 MET A C 1
ATOM 1242 O O . MET A 1 154 ? 16.074 -1.657 -30.382 1.00 88.94 154 MET A O 1
ATOM 1246 N N . CYS A 1 155 ? 15.636 -2.941 -32.173 1.00 91.88 155 CYS A N 1
ATOM 1247 C CA . CYS A 1 155 ? 16.575 -2.297 -33.076 1.00 91.88 155 CYS A CA 1
ATOM 1248 C C . CYS A 1 155 ? 16.082 -0.878 -33.399 1.00 91.88 155 CYS A C 1
ATOM 1250 O O . CYS A 1 155 ? 14.977 -0.737 -33.928 1.00 91.88 155 CYS A O 1
ATOM 1252 N N . PRO A 1 156 ? 16.877 0.175 -33.145 1.00 92.69 156 PRO A N 1
ATOM 1253 C CA . PRO A 1 156 ? 16.472 1.550 -33.432 1.00 92.69 156 PRO A CA 1
ATOM 1254 C C . PRO A 1 156 ? 16.369 1.852 -34.935 1.00 92.69 156 PRO A C 1
ATOM 1256 O O . PRO A 1 156 ? 15.755 2.849 -35.305 1.00 92.69 156 PRO A O 1
ATOM 1259 N N . GLU A 1 157 ? 16.959 1.019 -35.799 1.00 93.81 157 GLU A N 1
ATOM 1260 C CA . GLU A 1 157 ? 16.953 1.235 -37.250 1.00 93.81 157 GLU A CA 1
ATOM 1261 C C . GLU A 1 157 ? 15.739 0.616 -37.948 1.00 93.81 157 GLU A C 1
ATOM 1263 O O . GLU A 1 157 ? 15.109 1.277 -38.772 1.00 93.81 157 GLU A O 1
ATOM 1268 N N . CYS A 1 158 ? 15.387 -0.631 -37.625 1.00 93.56 158 CYS A N 1
ATOM 1269 C CA . CYS A 1 158 ? 14.304 -1.349 -38.311 1.00 93.56 158 CYS A CA 1
ATOM 1270 C C . CYS A 1 158 ? 13.126 -1.737 -37.409 1.00 93.56 158 CYS A C 1
ATOM 1272 O O . CYS A 1 158 ? 12.091 -2.158 -37.917 1.00 93.56 158 CYS A O 1
ATOM 1274 N N . GLY A 1 159 ? 13.256 -1.596 -36.087 1.00 89.81 159 GLY A N 1
ATOM 1275 C CA . GLY A 1 159 ? 12.217 -1.982 -35.134 1.00 89.81 159 GLY A CA 1
ATOM 1276 C C . GLY A 1 159 ? 12.086 -3.489 -34.893 1.00 89.81 159 GLY A C 1
ATOM 1277 O O . GLY A 1 159 ? 11.193 -3.880 -34.152 1.00 89.81 159 GLY A O 1
ATOM 1278 N N . GLU A 1 160 ? 12.948 -4.331 -35.470 1.00 91.31 160 GLU A N 1
ATOM 1279 C CA . GLU A 1 160 ? 13.023 -5.764 -35.144 1.00 91.31 160 GLU A CA 1
ATOM 1280 C C . GLU A 1 160 ? 13.729 -6.000 -33.800 1.00 91.31 160 GLU A C 1
ATOM 1282 O O . GLU A 1 160 ? 14.462 -5.147 -33.302 1.00 91.31 160 GLU A O 1
ATOM 1287 N N . GLU A 1 161 ? 13.545 -7.172 -33.195 1.00 91.81 161 GLU A N 1
ATOM 1288 C CA . GLU A 1 161 ? 14.222 -7.538 -31.943 1.00 91.81 161 GLU A CA 1
ATOM 1289 C C . GLU A 1 161 ? 15.751 -7.609 -32.130 1.0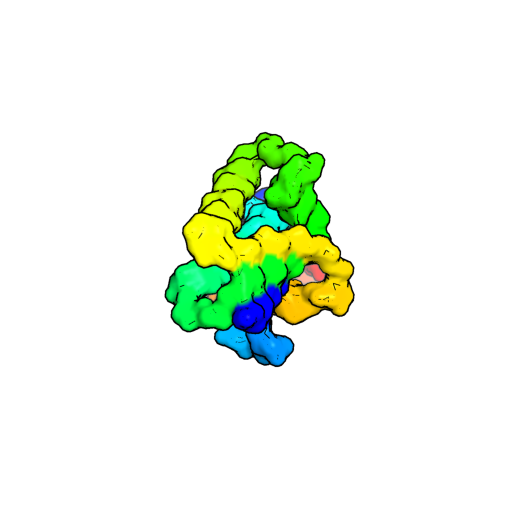0 91.81 161 GLU A C 1
ATOM 1291 O O . GLU A 1 161 ? 16.257 -8.047 -33.167 1.00 91.81 161 GLU A O 1
ATOM 1296 N N . MET A 1 162 ? 16.515 -7.204 -31.119 1.00 93.19 162 MET A N 1
ATOM 1297 C CA . MET A 1 162 ? 17.958 -7.422 -31.036 1.00 93.19 162 MET A CA 1
ATOM 1298 C C . MET A 1 162 ? 18.260 -8.572 -30.079 1.00 93.19 162 MET A C 1
ATOM 1300 O O . MET A 1 162 ? 17.643 -8.700 -29.025 1.00 93.19 162 MET A O 1
ATOM 1304 N N . VAL A 1 163 ? 19.260 -9.383 -30.423 1.00 91.88 163 VAL A N 1
ATOM 1305 C CA . VAL A 1 163 ? 19.729 -10.515 -29.611 1.00 91.88 163 VAL A CA 1
ATOM 1306 C C . VAL A 1 163 ? 21.215 -10.380 -29.308 1.00 91.88 163 VAL A C 1
ATOM 1308 O O . VAL A 1 163 ? 21.970 -9.837 -30.114 1.00 91.88 163 VAL A O 1
ATOM 1311 N N . VAL A 1 164 ? 21.655 -10.892 -28.159 1.00 91.69 164 VAL A N 1
ATOM 1312 C CA . VAL A 1 164 ? 23.082 -10.929 -27.817 1.00 91.69 164 VAL A CA 1
ATOM 1313 C C . VAL A 1 164 ? 23.765 -12.023 -28.636 1.00 91.69 164 VAL A C 1
ATOM 1315 O O . VAL A 1 164 ? 23.357 -13.184 -28.600 1.00 91.69 164 VAL A O 1
ATOM 1318 N N . ARG A 1 165 ? 24.807 -11.656 -29.379 1.00 91.69 165 ARG A N 1
ATOM 1319 C CA . ARG A 1 165 ? 25.673 -12.560 -30.146 1.00 91.69 165 ARG A CA 1
ATOM 1320 C C . ARG A 1 165 ? 27.107 -12.439 -29.642 1.00 91.69 165 ARG A C 1
ATOM 1322 O O . ARG A 1 165 ? 27.470 -11.430 -29.046 1.00 91.69 165 ARG A O 1
ATOM 1329 N N . GLU A 1 166 ? 27.920 -13.460 -29.882 1.00 93.50 166 GLU A N 1
ATOM 1330 C CA . GLU A 1 166 ? 29.341 -13.474 -29.526 1.00 93.50 166 GLU A CA 1
ATOM 1331 C C . GLU A 1 166 ? 30.188 -13.297 -30.791 1.00 93.50 166 GLU A C 1
ATOM 1333 O O . GLU A 1 166 ? 29.993 -14.002 -31.782 1.00 93.50 166 GLU A O 1
ATOM 1338 N N . GLY A 1 167 ? 31.084 -12.311 -30.778 1.00 90.06 167 GLY A N 1
ATOM 1339 C CA . GLY A 1 167 ? 32.029 -12.029 -31.855 1.00 90.06 167 GLY A CA 1
ATOM 1340 C C . GLY A 1 167 ? 33.470 -12.014 -31.352 1.00 90.06 167 GLY A C 1
ATOM 1341 O O . GLY A 1 167 ? 33.739 -12.238 -30.175 1.00 90.06 167 GLY A O 1
ATOM 1342 N N . GLU A 1 168 ? 34.410 -11.704 -32.243 1.00 90.31 168 GLU A N 1
ATOM 1343 C CA . GLU A 1 168 ? 35.852 -11.682 -31.940 1.00 90.31 168 GLU A CA 1
ATOM 1344 C C . GLU A 1 168 ? 36.216 -10.745 -30.772 1.00 90.31 168 GLU A C 1
ATOM 1346 O O . GLU A 1 168 ? 37.119 -11.039 -29.993 1.00 90.31 168 GLU A O 1
ATOM 1351 N N . TYR A 1 169 ? 35.479 -9.642 -30.620 1.00 88.44 169 TYR A N 1
ATOM 1352 C CA . TYR A 1 169 ? 35.701 -8.632 -29.580 1.00 88.44 169 TYR A CA 1
ATOM 1353 C C . TYR A 1 169 ? 34.769 -8.780 -28.367 1.00 88.44 169 TYR A C 1
ATOM 1355 O O . TYR A 1 169 ? 34.672 -7.860 -27.555 1.00 88.44 169 TYR A O 1
ATOM 1363 N N . GLY A 1 170 ? 34.088 -9.922 -28.238 1.00 90.62 170 GLY A N 1
ATOM 1364 C CA . GLY A 1 170 ? 33.153 -10.215 -27.153 1.00 90.62 170 GLY A CA 1
ATOM 1365 C C . GLY A 1 170 ? 31.684 -10.151 -27.573 1.00 90.62 170 GLY A C 1
ATOM 1366 O O . GLY A 1 170 ? 31.343 -10.207 -28.758 1.00 90.62 170 GLY A O 1
ATOM 1367 N N . LYS A 1 171 ? 30.799 -10.081 -26.574 1.00 93.75 171 LYS A N 1
ATOM 1368 C CA . LY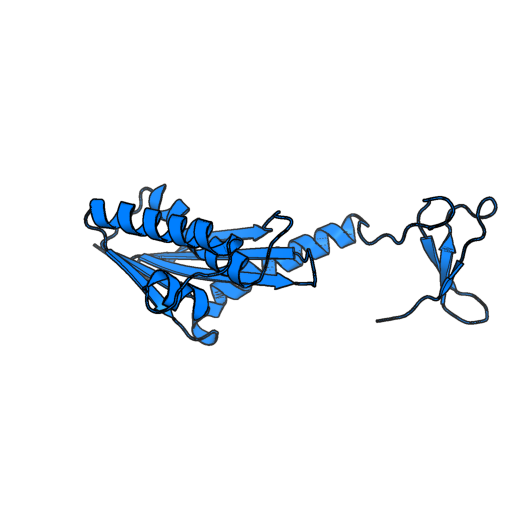S A 1 171 ? 29.346 -10.044 -26.778 1.00 93.75 171 LYS A CA 1
ATOM 1369 C C . LYS A 1 171 ? 28.895 -8.692 -27.341 1.00 93.75 171 LYS A C 1
ATOM 1371 O O . LYS A 1 171 ? 29.414 -7.646 -26.958 1.00 93.75 171 LYS A O 1
ATOM 1376 N N . PHE A 1 172 ? 27.896 -8.707 -28.217 1.00 93.69 172 PHE A N 1
ATOM 1377 C CA . PHE A 1 172 ? 27.264 -7.509 -28.774 1.00 93.69 172 PHE A CA 1
ATOM 1378 C C . PHE A 1 172 ? 25.774 -7.751 -29.033 1.00 93.69 172 PHE A C 1
ATOM 1380 O O . PHE A 1 172 ? 25.352 -8.882 -29.276 1.00 93.69 172 PHE A O 1
ATOM 1387 N N . TRP A 1 173 ? 24.968 -6.693 -29.001 1.00 93.75 173 TRP A N 1
ATOM 1388 C CA . TRP A 1 173 ? 23.588 -6.740 -29.477 1.00 93.75 173 TRP A CA 1
ATOM 1389 C C . TRP A 1 173 ? 23.592 -6.705 -31.003 1.00 93.75 173 TRP A C 1
ATOM 1391 O O . TRP A 1 173 ? 24.117 -5.763 -31.585 1.00 93.75 173 TRP A O 1
ATOM 1401 N N . GLY A 1 174 ? 22.998 -7.698 -31.658 1.00 94.06 174 GLY A N 1
ATOM 1402 C CA . GLY A 1 174 ? 22.830 -7.735 -33.110 1.00 94.06 174 GLY A CA 1
ATOM 1403 C C . GLY A 1 174 ? 21.360 -7.804 -33.504 1.00 94.06 174 GLY A C 1
ATOM 1404 O O . GLY A 1 174 ? 20.588 -8.546 -32.892 1.00 94.06 174 GLY A O 1
ATOM 1405 N N . CYS A 1 175 ? 20.977 -7.052 -34.536 1.00 94.88 175 CYS A N 1
ATOM 1406 C CA . CYS A 1 175 ? 19.622 -7.094 -35.074 1.00 94.88 175 CYS A CA 1
ATOM 1407 C C . CYS A 1 175 ? 19.257 -8.498 -35.596 1.00 94.88 175 CYS A C 1
ATOM 1409 O O . CYS A 1 175 ? 20.047 -9.164 -36.279 1.00 94.88 175 CYS A O 1
ATOM 1411 N N . THR A 1 176 ? 18.046 -8.966 -35.281 1.00 94.62 176 THR A N 1
ATOM 1412 C CA . THR A 1 176 ? 17.507 -10.222 -35.830 1.00 94.62 176 THR A CA 1
ATOM 1413 C C . THR A 1 176 ? 17.136 -10.111 -37.309 1.00 94.62 176 THR A C 1
ATOM 1415 O O . THR A 1 176 ? 17.146 -11.129 -37.992 1.00 94.62 176 THR A O 1
ATOM 1418 N N . GLY A 1 177 ? 16.932 -8.893 -37.823 1.00 93.62 177 GLY A N 1
ATOM 1419 C CA . GLY A 1 177 ? 16.661 -8.604 -39.235 1.00 93.62 177 GLY A CA 1
ATOM 1420 C C . GLY A 1 177 ? 17.862 -8.741 -40.184 1.00 93.62 177 GLY A C 1
ATOM 1421 O O . GLY A 1 177 ? 17.748 -8.393 -41.354 1.00 93.62 177 GLY A O 1
ATOM 1422 N N . TYR A 1 178 ? 19.022 -9.222 -39.728 1.00 90.62 178 TYR A N 1
ATOM 1423 C CA . TYR A 1 178 ? 20.169 -9.493 -40.606 1.00 90.62 178 TYR A CA 1
ATOM 1424 C C . TYR A 1 178 ? 19.827 -10.578 -41.655 1.00 90.62 178 TYR A C 1
ATOM 1426 O O . TYR A 1 178 ? 19.281 -11.617 -41.274 1.00 90.62 178 TYR A O 1
ATOM 1434 N N . PRO A 1 179 ? 20.200 -10.424 -42.944 1.00 93.56 179 PRO A N 1
ATOM 1435 C CA . PRO A 1 179 ? 21.120 -9.423 -43.497 1.00 93.56 179 PRO A CA 1
ATOM 1436 C C . PRO A 1 179 ? 20.485 -8.090 -43.914 1.00 93.56 179 PRO A C 1
ATOM 1438 O O . PRO A 1 179 ? 21.225 -7.181 -44.274 1.00 93.56 179 PRO A O 1
ATOM 1441 N N . ASP A 1 180 ? 19.160 -7.957 -43.864 1.00 96.56 180 ASP A N 1
ATOM 1442 C CA . ASP A 1 180 ? 18.449 -6.752 -44.319 1.00 96.56 180 ASP A CA 1
ATOM 1443 C C . ASP A 1 180 ? 18.640 -5.551 -43.373 1.00 96.56 180 ASP A C 1
ATOM 1445 O O . ASP A 1 180 ? 18.503 -4.401 -43.783 1.00 96.56 180 ASP A O 1
ATOM 1449 N N . CYS A 1 181 ? 19.004 -5.816 -42.116 1.00 95.50 181 CYS A N 1
ATOM 1450 C CA . CYS A 1 181 ? 19.451 -4.831 -41.138 1.00 95.50 181 CYS A CA 1
ATOM 1451 C C . CYS A 1 181 ? 20.694 -5.353 -40.403 1.00 95.50 181 CYS A C 1
ATOM 1453 O O . CYS A 1 181 ? 20.626 -6.357 -39.690 1.00 95.50 181 CYS A O 1
ATOM 1455 N N . ASP A 1 182 ? 21.825 -4.661 -40.539 1.00 95.88 182 ASP A N 1
ATOM 1456 C CA . ASP A 1 182 ? 23.115 -5.024 -39.938 1.00 95.88 182 ASP A CA 1
ATOM 1457 C C . ASP A 1 182 ? 23.450 -4.232 -38.664 1.00 95.88 182 ASP A C 1
ATOM 1459 O O . ASP A 1 182 ? 24.552 -4.358 -38.133 1.00 95.88 182 ASP A O 1
ATOM 1463 N N . HIS A 1 183 ? 22.483 -3.479 -38.130 1.00 96.19 183 HIS A N 1
ATOM 1464 C CA . HIS A 1 183 ? 22.635 -2.733 -36.888 1.00 96.19 183 HIS A CA 1
ATOM 1465 C C . HIS A 1 183 ? 23.143 -3.603 -35.725 1.00 96.19 183 HIS A C 1
ATOM 1467 O O . HIS A 1 183 ? 22.586 -4.665 -35.407 1.00 96.19 183 HIS A O 1
ATOM 1473 N N . THR A 1 184 ? 24.167 -3.095 -35.038 1.00 95.25 184 THR A N 1
ATOM 1474 C CA . THR A 1 184 ? 24.733 -3.691 -33.826 1.00 95.25 184 THR A CA 1
ATOM 1475 C C . THR A 1 184 ? 24.998 -2.631 -32.765 1.00 95.25 184 THR A C 1
ATOM 1477 O O . THR A 1 184 ? 25.378 -1.510 -33.096 1.00 95.25 184 THR A O 1
ATOM 1480 N N . GLU A 1 185 ? 24.892 -3.005 -31.493 1.00 92.81 185 GLU A N 1
ATOM 1481 C CA . GLU A 1 185 ? 25.258 -2.159 -30.355 1.00 92.81 185 GLU A CA 1
ATOM 1482 C C . GLU A 1 185 ? 26.149 -2.917 -29.365 1.00 92.81 185 GLU A C 1
ATOM 1484 O O . GLU A 1 185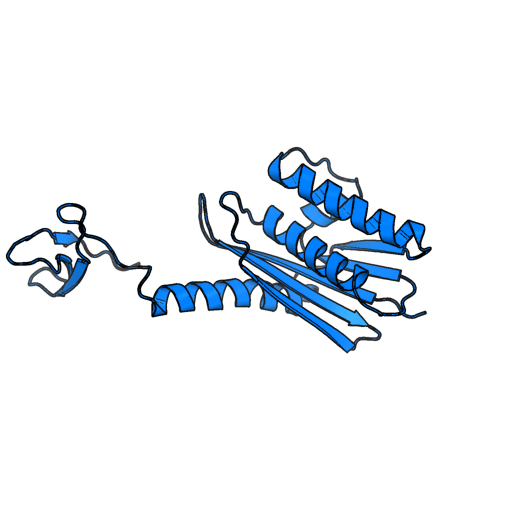 ? 26.169 -4.150 -29.327 1.00 92.81 185 GLU A O 1
ATOM 1489 N N . LYS A 1 186 ? 26.885 -2.181 -28.526 1.00 91.06 186 LYS A N 1
ATOM 1490 C CA . LYS A 1 186 ? 27.681 -2.790 -27.455 1.00 91.06 186 LYS A CA 1
ATOM 1491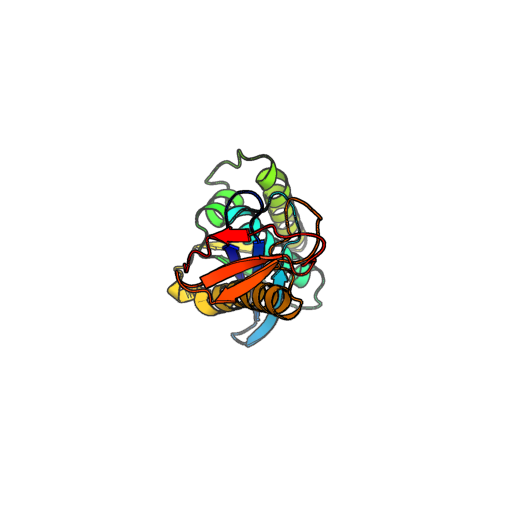 C C . LYS A 1 186 ? 26.770 -3.476 -26.439 1.00 91.06 186 LYS A C 1
ATOM 1493 O O . LYS A 1 186 ? 25.731 -2.937 -26.070 1.00 91.06 186 LYS A O 1
ATOM 1498 N N . TYR A 1 187 ? 27.185 -4.653 -25.985 1.00 86.44 187 TYR A N 1
ATOM 1499 C CA . TYR A 1 187 ? 26.563 -5.334 -24.856 1.00 86.44 187 TYR A CA 1
ATOM 150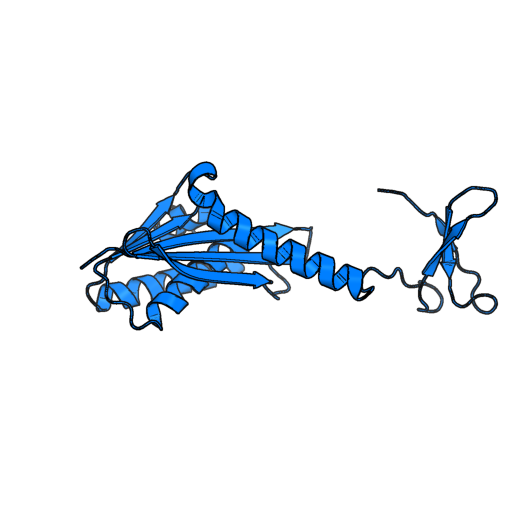0 C C . TYR A 1 187 ? 27.317 -4.953 -23.577 1.00 86.44 187 TYR A C 1
ATOM 1502 O O . TYR A 1 187 ? 28.516 -5.217 -23.482 1.00 86.44 187 TYR A O 1
ATOM 1510 N N . GLU A 1 188 ? 26.638 -4.312 -22.626 1.00 80.62 188 GLU A N 1
ATOM 1511 C CA . GLU A 1 188 ? 27.164 -4.043 -21.282 1.00 80.62 188 GLU A CA 1
ATOM 1512 C C . GLU A 1 188 ? 26.521 -5.053 -20.318 1.00 80.62 188 GLU A C 1
ATOM 1514 O O . GLU A 1 188 ? 25.298 -5.184 -20.291 1.00 80.62 188 GLU A O 1
ATOM 1519 N N . GLU A 1 189 ? 27.340 -5.836 -19.607 1.00 62.03 189 GLU A N 1
ATOM 1520 C CA . GLU A 1 189 ? 26.869 -6.693 -18.509 1.00 62.03 189 GLU A CA 1
ATOM 1521 C C . GLU A 1 189 ? 26.728 -5.811 -17.260 1.00 62.03 189 GLU A C 1
ATOM 1523 O O . GLU A 1 189 ? 27.726 -5.234 -16.823 1.00 62.03 189 GLU A O 1
ATOM 1528 N N . ASP A 1 190 ? 25.504 -5.683 -16.736 1.00 49.94 190 ASP A N 1
ATOM 1529 C CA . ASP A 1 190 ? 25.231 -5.086 -15.417 1.00 49.94 190 ASP A CA 1
ATOM 1530 C C . ASP A 1 190 ? 25.796 -5.949 -14.272 1.00 49.94 190 ASP A C 1
ATOM 1532 O O . ASP A 1 190 ? 25.646 -7.197 -14.330 1.00 49.94 190 ASP A O 1
#

pLDDT: mean 93.27, std 8.2, range [49.94, 98.88]

Sequence (190 aa):
MDNIILEADGAYRGKDGGVASYGYLVKKNTETVREDYNILLDERVTNNYAEYMAVIKGLKWIKDSDLEFGKIIVRSDSQLVVKQVNGEWSVNSDNLKDLHKEVKELIRYFEEKNKSVEIEHVGRENNVEADELSQQALEDHLLAKKLKGEDKKMCPECGEEMVVREGEYGKFWGCTGYPDCDHTEKYEED

Solvent-accessible surface area (backbone atoms only — not comparable to full-atom values): 10363 Å² total; per-residue (Å²): 110,55,53,33,40,36,37,24,20,33,30,58,53,78,71,94,62,29,53,21,8,18,2,21,33,35,28,49,88,88,41,76,79,43,73,54,57,38,68,53,92,52,78,81,48,42,44,73,53,16,34,48,48,10,48,44,53,48,52,50,50,58,71,76,44,91,75,85,55,37,33,40,39,37,35,27,59,50,59,67,57,34,35,36,76,72,62,79,38,86,76,83,53,72,86,48,42,60,52,51,50,50,47,52,53,52,45,48,58,37,43,78,69,73,23,51,68,46,69,44,70,42,58,61,91,76,40,50,72,14,43,50,36,5,47,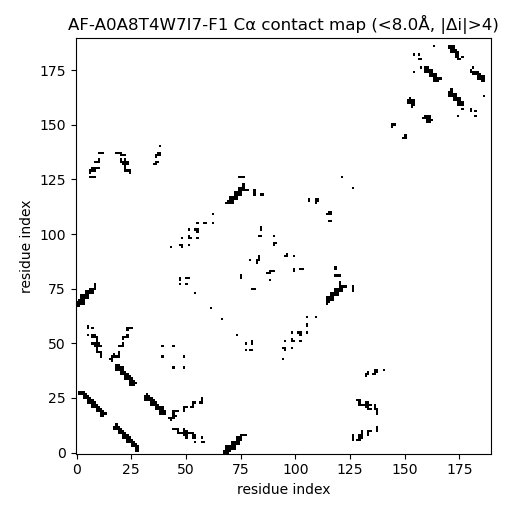46,28,49,51,56,50,52,50,50,38,55,74,71,52,70,79,61,48,61,29,92,87,81,66,40,54,38,42,83,43,80,53,97,92,43,58,25,32,34,35,64,50,53,87,87,36,80,58,68,47,86,55,80,86,130